Protein AF-0000000069946317 (afdb_homodimer)

Solvent-accessible surface area (backbone atoms only — not comparable to full-atom values): 18657 Å² total; per-residue (Å²): 131,80,75,73,64,76,71,71,79,56,66,76,46,71,44,76,56,54,74,85,44,33,59,59,52,47,52,49,53,48,52,50,29,55,73,70,66,42,85,86,53,54,63,69,51,50,66,52,49,37,39,40,44,68,69,35,87,66,48,42,37,51,44,39,31,30,32,40,78,91,34,83,43,31,40,37,38,31,20,60,27,49,37,85,44,62,36,38,26,38,33,45,66,41,77,48,58,40,76,90,49,56,92,66,55,53,66,58,49,51,51,25,53,50,25,41,49,26,59,77,69,58,32,40,36,40,32,35,69,42,53,64,83,40,56,71,59,52,54,54,41,44,74,59,56,33,42,47,40,43,79,78,67,38,35,41,48,35,36,34,44,43,72,42,34,53,48,46,38,66,50,88,125,132,81,75,73,66,74,73,69,79,57,67,76,47,74,44,76,56,53,74,84,44,32,59,59,50,47,52,48,53,49,51,50,29,56,74,70,67,42,85,85,51,54,63,70,51,52,66,51,50,37,37,41,43,68,70,35,86,66,49,42,37,51,43,38,32,30,31,41,79,88,35,80,44,31,39,37,38,31,21,61,27,51,37,85,43,62,35,38,26,39,33,46,67,42,78,50,59,40,76,90,49,56,92,66,56,52,64,58,50,52,52,24,52,51,24,40,50,25,60,76,70,59,32,39,35,40,33,36,70,42,54,65,82,40,55,70,58,52,54,54,41,46,74,58,56,33,42,47,38,44,78,77,68,35,35,40,48,36,37,35,43,44,72,42,35,54,48,46,39,67,50,87,125

Radius of gyration: 21.96 Å; Cα contacts (8 Å, |Δi|>4): 636; chains: 2; bounding box: 40×102×51 Å

InterPro domains:
  IPR000182 GNAT domain [PF00583] (54-145)
  IPR000182 GNAT domain [PS51186] (12-163)
  IPR016181 Acyl-CoA N-acyltransferase [SSF55729] (12-151)
  IPR051016 Diverse Substrate Acetyltransferase [PTHR10545] (12-169)

Organism: Trichoplusia ni (NCBI:txid7111)

Secondary structure (DSSP, 8-state):
---------PPPEEEE--GGGHHHHHHHHHHHHHHTT-TT-----HHHHHIIIIISSS-S-EEEEEEETTEEEEEEEEEEEEETTTEEEEEEEEEEE-GGGTTTTHHHHHHHHHHHHHHHHT--EEEEEEETT-HHHHHHHHHHT-EEHHHHH-EEEEEEEHHHHHHHHH---/---------PPPEEEE--GGGHHHHHHHHHHHHHHTT-TT-----HHHHHIIIIISSS-S-EEEEEEETTEEEEEEEEEEEEETTTEEEEEEEEEEE-GGGTTTTHHHHHHHHHHHHHHHHT--EEEEEEETT-HHHHHHHHHHT-EEHHHHH-EEEEEEEHHHHHHHHH---

Structure (mmCIF, N/CA/C/O backbone):
data_AF-0000000069946317-model_v1
#
loop_
_entity.id
_entity.type
_entity.pdbx_description
1 polymer 'Diamine acetyltransferase 2-like'
#
loop_
_atom_site.group_PDB
_atom_site.id
_atom_site.type_symbol
_atom_site.label_atom_id
_atom_site.label_alt_id
_atom_site.label_comp_id
_atom_site.label_asym_id
_atom_site.label_entity_id
_atom_site.label_seq_id
_atom_site.pdbx_PDB_ins_code
_atom_site.Cartn_x
_atom_site.Cartn_y
_atom_site.Cartn_z
_atom_site.occupancy
_atom_site.B_iso_or_equiv
_atom_site.auth_seq_id
_atom_site.auth_comp_id
_atom_site.auth_asym_id
_atom_site.auth_atom_id
_atom_site.pdbx_PDB_model_num
ATOM 1 N N . MET A 1 1 ? 1.709 50.719 27.781 1 43.19 1 MET A N 1
ATOM 2 C CA . MET A 1 1 ? 1.438 50.062 26.516 1 43.19 1 MET A CA 1
ATOM 3 C C . MET A 1 1 ? 2.23 48.781 26.375 1 43.19 1 MET A C 1
ATOM 5 O O . MET A 1 1 ? 3.455 48.812 26.25 1 43.19 1 MET A O 1
ATOM 9 N N . SER A 1 2 ? 1.914 47.75 27.172 1 44.81 2 SER A N 1
ATOM 10 C CA . SER A 1 2 ? 2.566 46.438 27.266 1 44.81 2 SER A CA 1
ATOM 11 C C . SER A 1 2 ? 2.688 45.781 25.906 1 44.81 2 SER A C 1
ATOM 13 O O . SER A 1 2 ? 1.693 45.625 25.188 1 44.81 2 SER A O 1
ATOM 15 N N . SER A 1 3 ? 3.777 46.031 25.188 1 46.22 3 SER A N 1
ATOM 16 C CA . SER A 1 3 ? 4.137 45.438 23.906 1 46.22 3 SER A CA 1
ATOM 17 C C . SER A 1 3 ? 3.859 43.938 23.875 1 46.22 3 SER A C 1
ATOM 19 O O . SER A 1 3 ? 4.52 43.188 24.562 1 46.22 3 SER A O 1
ATOM 21 N N . SER A 1 4 ? 2.607 43.594 23.797 1 48.56 4 SER A N 1
ATOM 22 C CA . SER A 1 4 ? 2.27 42.188 23.609 1 48.56 4 SER A CA 1
ATOM 23 C C . SER A 1 4 ? 3.209 41.5 22.625 1 48.56 4 SER A C 1
ATOM 25 O O . SER A 1 4 ? 3.244 41.875 21.438 1 48.56 4 SER A O 1
ATOM 27 N N . GLU A 1 5 ? 4.422 41.156 23 1 48.75 5 GLU A N 1
ATOM 28 C CA . GLU A 1 5 ? 5.312 40.375 22.172 1 48.75 5 GLU A CA 1
ATOM 29 C C . GLU A 1 5 ? 4.523 39.375 21.312 1 48.75 5 GLU A C 1
ATOM 31 O O . GLU A 1 5 ? 3.576 38.75 21.797 1 48.75 5 GLU A O 1
ATOM 36 N N . PRO A 1 6 ? 4.434 39.625 20.047 1 51.28 6 PRO A N 1
ATOM 37 C CA . PRO A 1 6 ? 3.729 38.594 19.25 1 51.28 6 PRO A CA 1
ATOM 38 C C . PRO A 1 6 ? 3.996 37.188 19.734 1 51.28 6 PRO A C 1
ATOM 40 O O . PRO A 1 6 ? 5.07 36.906 20.281 1 51.28 6 PRO A O 1
ATOM 43 N N . THR A 1 7 ? 3.156 36.469 20.344 1 53.75 7 THR A N 1
ATOM 44 C CA . THR A 1 7 ? 3.285 35.062 20.703 1 53.75 7 THR A CA 1
ATOM 45 C C . THR A 1 7 ? 4.113 34.312 19.672 1 53.75 7 THR A C 1
ATOM 47 O O . THR A 1 7 ? 3.783 34.344 18.484 1 53.75 7 THR A O 1
ATOM 50 N N . PRO A 1 8 ? 5.43 34.188 19.781 1 52.84 8 PRO A N 1
ATOM 51 C CA . PRO A 1 8 ? 6.238 33.5 18.766 1 52.84 8 PRO A CA 1
ATOM 52 C C . PRO A 1 8 ? 5.465 32.406 18.047 1 52.84 8 PRO A C 1
ATOM 54 O O . PRO A 1 8 ? 4.609 31.75 18.656 1 52.84 8 PRO A O 1
ATOM 57 N N . ALA A 1 9 ? 5.191 32.719 16.75 1 62.31 9 ALA A N 1
ATOM 58 C CA . ALA A 1 9 ? 4.5 31.688 15.977 1 62.31 9 ALA A CA 1
ATOM 59 C C . ALA A 1 9 ? 4.883 30.297 16.438 1 62.31 9 ALA A C 1
ATOM 61 O O . ALA A 1 9 ? 6.07 29.969 16.578 1 62.31 9 ALA A O 1
ATOM 62 N N . ALA A 1 10 ? 4.008 29.641 17.109 1 77.25 10 ALA A N 1
ATOM 63 C CA . ALA A 1 10 ? 4.289 28.359 17.734 1 77.25 10 ALA A CA 1
ATOM 64 C C . ALA A 1 10 ? 4.922 27.391 16.75 1 77.25 10 ALA A C 1
ATOM 66 O O . ALA A 1 10 ? 4.5 27.312 15.594 1 77.25 10 ALA A O 1
ATOM 67 N N . ALA A 1 11 ? 6.109 26.922 17.031 1 86.38 11 ALA A N 1
ATOM 68 C CA . ALA A 1 11 ? 6.875 25.984 16.234 1 86.38 11 ALA A CA 1
ATOM 69 C C . ALA A 1 11 ? 6.086 24.703 15.984 1 86.38 11 ALA A C 1
ATOM 71 O O . ALA A 1 11 ? 5.301 24.266 16.844 1 86.38 11 ALA A O 1
ATOM 72 N N . VAL A 1 12 ? 6.059 24.25 14.781 1 92.56 12 VAL A N 1
ATOM 73 C CA . VAL A 1 12 ? 5.418 22.984 14.43 1 92.56 12 VAL A CA 1
ATOM 74 C C . VAL A 1 12 ? 6.301 21.812 14.859 1 92.56 12 VAL A C 1
ATOM 76 O O . VAL A 1 12 ? 7.508 21.812 14.609 1 92.56 12 VAL A O 1
ATOM 79 N N . SER A 1 13 ? 5.781 20.891 15.586 1 95.31 13 SER A N 1
ATOM 80 C CA . SER A 1 13 ? 6.469 19.656 15.938 1 95.31 13 SER A CA 1
ATOM 81 C C . SER A 1 13 ? 5.719 18.438 15.406 1 95.31 13 SER A C 1
ATOM 83 O O . SER A 1 13 ? 4.488 18.438 15.328 1 95.31 13 SER A O 1
ATOM 85 N N . VAL A 1 14 ? 6.422 17.391 14.977 1 97.56 14 VAL A N 1
ATOM 86 C CA . VAL A 1 14 ? 5.828 16.172 14.461 1 97.56 14 VAL A CA 1
ATOM 87 C C . VAL A 1 14 ? 6.223 14.984 15.344 1 97.56 14 VAL A C 1
ATOM 89 O O . VAL A 1 14 ? 7.379 14.875 15.75 1 97.56 14 VAL A O 1
ATOM 92 N N . ARG A 1 15 ? 5.324 14.148 15.648 1 98.06 15 ARG A N 1
ATOM 93 C CA . ARG A 1 15 ? 5.555 12.969 16.484 1 98.06 15 ARG A CA 1
ATOM 94 C C . ARG A 1 15 ? 4.645 11.812 16.062 1 98.06 15 ARG A C 1
ATOM 96 O O . ARG A 1 15 ? 3.631 12.031 15.391 1 98.06 15 ARG A O 1
ATOM 103 N N . PRO A 1 16 ? 5.031 10.547 16.406 1 98.25 16 PRO A N 1
ATOM 104 C CA . PRO A 1 16 ? 4.062 9.469 16.234 1 98.25 16 PRO A CA 1
ATOM 105 C C . PRO A 1 16 ? 2.762 9.711 16.984 1 98.25 16 PRO A C 1
ATOM 107 O O . PRO A 1 16 ? 2.785 10.242 18.109 1 98.25 16 PRO A O 1
ATOM 110 N N . ALA A 1 17 ? 1.682 9.328 16.391 1 98.5 17 ALA A N 1
ATOM 111 C CA . ALA A 1 17 ? 0.385 9.469 17.047 1 98.5 17 ALA A CA 1
ATOM 112 C C . ALA A 1 17 ? 0.236 8.461 18.188 1 98.5 17 ALA A C 1
ATOM 114 O O . ALA A 1 17 ? 0.913 7.43 18.203 1 98.5 17 ALA A O 1
ATOM 115 N N . THR A 1 18 ? -0.596 8.781 19.125 1 97.88 18 THR A N 1
ATOM 116 C CA . THR A 1 18 ? -1.046 7.875 20.188 1 97.88 18 THR A CA 1
ATOM 117 C C . THR A 1 18 ? -2.537 7.586 20.047 1 97.88 18 THR A C 1
ATOM 119 O O . THR A 1 18 ? -3.223 8.203 19.219 1 97.88 18 THR A O 1
ATOM 122 N N . ARG A 1 19 ? -3.018 6.672 20.828 1 97.44 19 ARG A N 1
ATOM 123 C CA . ARG A 1 19 ? -4.438 6.332 20.859 1 97.44 19 ARG A CA 1
ATOM 124 C C . ARG A 1 19 ? -5.293 7.574 21.078 1 97.44 19 ARG A C 1
ATOM 126 O O . ARG A 1 19 ? -6.375 7.703 20.5 1 97.44 19 ARG A O 1
ATOM 133 N N . ALA A 1 20 ? -4.805 8.414 21.891 1 97.44 20 ALA A N 1
ATOM 134 C CA . ALA A 1 20 ? -5.562 9.602 22.281 1 97.44 20 ALA A CA 1
ATOM 135 C C . ALA A 1 20 ? -5.707 10.57 21.109 1 97.44 20 ALA A C 1
ATOM 137 O O . ALA A 1 20 ? -6.566 11.453 21.141 1 97.44 20 ALA A O 1
ATOM 138 N N . ASP A 1 21 ? -4.863 10.43 20.109 1 98.38 21 ASP A N 1
ATOM 139 C CA . ASP A 1 21 ? -4.891 11.344 18.969 1 98.38 21 ASP A CA 1
ATOM 140 C C . ASP A 1 21 ? -5.922 10.898 17.938 1 98.38 21 ASP A C 1
ATOM 142 O O . ASP A 1 21 ? -6.223 11.633 17 1 98.38 21 ASP A O 1
ATOM 146 N N . MET A 1 22 ? -6.531 9.695 18.125 1 98.44 22 MET A N 1
ATOM 147 C CA . MET A 1 22 ? -7.309 9.094 17.047 1 98.44 22 MET A CA 1
ATOM 148 C C . MET A 1 22 ? -8.602 9.867 16.812 1 98.44 22 MET A C 1
ATOM 150 O O . MET A 1 22 ? -9.141 9.883 15.703 1 98.44 22 MET A O 1
ATOM 154 N N . GLN A 1 23 ? -9.141 10.555 17.828 1 98.44 23 GLN A N 1
ATOM 155 C CA . GLN A 1 23 ? -10.297 11.414 17.594 1 98.44 23 GLN A CA 1
ATOM 156 C C . GLN A 1 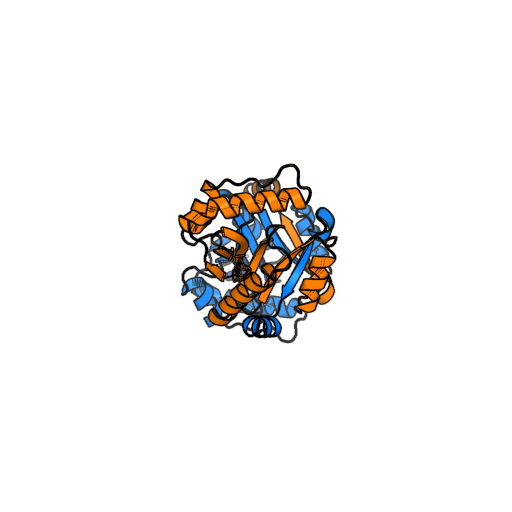23 ? -9.938 12.555 16.641 1 98.44 23 GLN A C 1
ATOM 158 O O . GLN A 1 23 ? -10.719 12.898 15.75 1 98.44 23 GLN A O 1
ATOM 163 N N . HIS A 1 24 ? -8.758 13.195 16.875 1 98 24 HIS A N 1
ATOM 164 C CA . HIS A 1 24 ? -8.305 14.266 15.992 1 98 24 HIS A CA 1
ATOM 165 C C . HIS A 1 24 ? -8.117 13.766 14.562 1 98 24 HIS A C 1
ATOM 167 O O . HIS A 1 24 ? -8.508 14.438 13.602 1 98 24 HIS A O 1
ATOM 173 N N . VAL A 1 25 ? -7.504 12.602 14.438 1 98.12 25 VAL A N 1
ATOM 174 C CA . VAL A 1 25 ? -7.266 12 13.125 1 98.12 25 VAL A CA 1
ATOM 175 C C . VAL A 1 25 ? -8.602 11.727 12.43 1 98.12 25 VAL A C 1
ATOM 177 O O . VAL A 1 25 ? -8.773 12.062 11.258 1 98.12 25 VAL A O 1
ATOM 180 N N . TYR A 1 26 ? -9.531 11.188 13.219 1 97.88 26 TYR A N 1
ATOM 181 C CA . TYR A 1 26 ? -10.875 10.914 12.711 1 97.88 26 TYR A CA 1
ATOM 182 C C . TYR A 1 26 ? -11.523 12.188 12.18 1 97.88 26 TYR A C 1
ATOM 184 O O . TYR A 1 26 ? -12.047 12.203 11.062 1 97.88 26 TYR A O 1
ATOM 192 N N . ASP A 1 27 ? -11.469 13.242 12.93 1 96.88 27 ASP A N 1
ATOM 193 C CA . ASP A 1 27 ? -12.055 14.516 12.531 1 96.88 27 ASP A CA 1
ATOM 194 C C . ASP A 1 27 ? -11.414 15.031 11.25 1 96.88 27 ASP A C 1
ATOM 196 O O . ASP A 1 27 ? -12.109 15.5 10.344 1 96.88 27 ASP A O 1
ATOM 200 N N . MET A 1 28 ? -10.156 14.945 11.156 1 96.69 28 MET A N 1
ATOM 201 C CA . MET A 1 28 ? -9.422 15.477 10.008 1 96.69 28 MET A CA 1
ATOM 202 C C . MET A 1 28 ? -9.672 14.625 8.766 1 96.69 28 MET A C 1
ATOM 204 O O . MET A 1 28 ? -9.695 15.148 7.648 1 96.69 28 MET A O 1
ATOM 208 N N . ILE A 1 29 ? -9.805 13.281 8.922 1 96.62 29 ILE A N 1
ATOM 209 C CA . ILE A 1 29 ? -10.188 12.438 7.801 1 96.62 29 ILE A CA 1
ATOM 210 C C . ILE A 1 29 ? -11.516 12.914 7.219 1 96.62 29 ILE A C 1
ATOM 212 O O . ILE A 1 29 ? -11.672 13.008 6 1 96.62 29 ILE A O 1
ATOM 216 N N . HIS A 1 30 ? -12.461 13.281 8.062 1 95 30 HIS A N 1
ATOM 217 C CA . HIS A 1 30 ? -13.766 13.758 7.621 1 95 30 HIS A CA 1
ATOM 218 C C . HIS A 1 30 ? -13.664 15.141 6.992 1 95 30 HIS A C 1
ATOM 220 O O . HIS A 1 30 ? -14.344 15.43 6.008 1 95 30 HIS A O 1
ATOM 226 N N . GLU A 1 31 ? -12.82 15.984 7.566 1 93.31 31 GLU A N 1
ATOM 227 C CA . GLU A 1 31 ? -12.578 17.297 6.973 1 93.31 31 GLU A CA 1
ATOM 228 C C . GLU A 1 31 ? -11.992 17.172 5.57 1 93.31 31 GLU A C 1
ATOM 230 O O . GLU A 1 31 ? -12.391 17.891 4.656 1 93.31 31 GLU A O 1
ATOM 235 N N . LEU A 1 32 ? -11.062 16.25 5.43 1 91.88 32 LEU A N 1
ATOM 236 C CA . LEU A 1 32 ? -10.453 15.984 4.129 1 91.88 32 LEU A CA 1
ATOM 237 C C . LEU A 1 32 ? -11.5 15.508 3.129 1 91.88 32 LEU A C 1
ATOM 239 O O . LEU A 1 32 ? -11.516 15.961 1.982 1 91.88 32 LEU A O 1
ATOM 243 N N . ALA A 1 33 ? -12.328 14.547 3.559 1 90.62 33 ALA A N 1
ATOM 244 C CA . ALA A 1 33 ? -13.391 14.023 2.709 1 90.62 33 ALA A CA 1
ATOM 245 C C . ALA A 1 33 ? -14.32 15.148 2.236 1 90.62 33 ALA A C 1
ATOM 247 O O . ALA A 1 33 ? -14.711 15.18 1.069 1 90.62 33 ALA A O 1
ATOM 248 N N . GLU A 1 34 ? -14.656 16.016 3.125 1 87.56 34 GLU A N 1
ATOM 249 C CA . GLU A 1 34 ? -15.508 17.156 2.787 1 87.56 34 GLU A CA 1
ATOM 250 C C . GLU A 1 34 ? -14.828 18.062 1.768 1 87.56 34 GLU A C 1
ATOM 252 O O . GLU A 1 34 ? -15.461 18.531 0.816 1 87.56 34 GLU A O 1
ATOM 257 N N . TYR A 1 35 ? -13.594 18.281 2.01 1 83.88 35 TYR A N 1
ATOM 258 C CA . TYR A 1 35 ? -12.812 19.125 1.109 1 83.88 35 TYR A CA 1
ATOM 259 C C . TYR A 1 35 ? -12.781 18.531 -0.297 1 83.88 35 TYR A C 1
ATOM 261 O O . TYR A 1 35 ? -12.836 19.266 -1.285 1 83.88 35 TYR A O 1
ATOM 269 N N . GLU A 1 36 ? -12.773 17.203 -0.356 1 81.44 36 GLU A N 1
ATOM 270 C CA . GLU A 1 36 ? -12.672 16.516 -1.639 1 81.44 36 GLU A CA 1
ATOM 271 C C . GLU A 1 36 ? -14.047 16.266 -2.246 1 81.44 36 GLU A C 1
ATOM 273 O O . GLU A 1 36 ? -14.164 15.641 -3.305 1 81.44 36 GLU A O 1
ATOM 278 N N . GLY A 1 37 ? -15.062 16.688 -1.624 1 78.06 37 GLY A N 1
ATOM 279 C CA . GLY A 1 37 ? -16.406 16.609 -2.166 1 78.06 37 GLY A CA 1
ATOM 280 C C . GLY A 1 37 ? -16.984 15.195 -2.137 1 78.06 37 GLY A C 1
ATOM 281 O O . GLY A 1 37 ? -17.688 14.789 -3.059 1 78.06 37 GLY A O 1
ATOM 282 N N . MET A 1 38 ? -16.609 14.398 -1.214 1 72.06 38 MET A N 1
ATOM 283 C CA . MET A 1 38 ? -17.109 13.031 -1.117 1 72.06 38 MET A CA 1
ATOM 284 C C . MET A 1 38 ? -18.312 12.961 -0.18 1 72.06 38 MET A C 1
ATOM 286 O O . MET A 1 38 ? -18.156 13.023 1.04 1 72.06 38 MET A O 1
ATOM 290 N N . PRO A 1 39 ? -19.438 12.812 -0.769 1 65.19 39 PRO A N 1
ATOM 291 C CA . PRO A 1 39 ? -20.672 12.977 0.002 1 65.19 39 PRO A CA 1
ATOM 292 C C . PRO A 1 39 ? -20.891 11.852 1.012 1 65.19 39 PRO A C 1
ATOM 294 O O . PRO A 1 39 ? -21.469 12.078 2.082 1 65.19 39 PRO A O 1
ATOM 297 N N . ASP A 1 40 ? -20.625 10.641 0.686 1 77.88 40 ASP A N 1
ATOM 298 C CA . ASP A 1 40 ? -20.953 9.523 1.572 1 77.88 40 ASP A CA 1
ATOM 299 C C . ASP A 1 40 ? -19.953 9.438 2.736 1 77.88 40 ASP A C 1
ATOM 301 O O . ASP A 1 40 ? -20.25 8.82 3.76 1 77.88 40 ASP A O 1
ATOM 305 N N . GLY A 1 41 ? -18.844 10.203 2.654 1 80.25 41 GLY A N 1
ATOM 306 C CA . GLY A 1 41 ? -17.844 10.32 3.699 1 80.25 41 GLY A CA 1
ATOM 307 C C . GLY A 1 41 ? -17.156 9.008 4.023 1 80.25 41 GLY A C 1
ATOM 308 O O . GLY A 1 41 ? -17.5 7.965 3.459 1 80.25 41 GLY A O 1
ATOM 309 N N . PRO A 1 42 ? -16.188 8.992 4.902 1 88.69 42 PRO A N 1
ATOM 310 C CA . PRO A 1 42 ? -15.453 7.797 5.309 1 88.69 42 PRO A CA 1
ATOM 311 C C . PRO A 1 42 ? -16.328 6.801 6.074 1 88.69 42 PRO A C 1
ATOM 313 O O . PRO A 1 42 ? -17.234 7.203 6.805 1 88.69 42 PRO A O 1
ATOM 316 N N . ARG A 1 43 ? -16.141 5.578 5.77 1 89.06 43 ARG A N 1
ATOM 317 C CA . ARG A 1 43 ? -16.812 4.48 6.449 1 89.06 43 ARG A CA 1
ATOM 318 C C . ARG A 1 43 ? -15.953 3.902 7.562 1 89.06 43 ARG A C 1
ATOM 320 O O . ARG A 1 43 ? -15.57 2.73 7.512 1 89.06 43 ARG A O 1
ATOM 327 N N . LEU A 1 44 ? -15.586 4.676 8.508 1 94.19 44 LEU A N 1
ATOM 328 C CA . LEU A 1 44 ? -14.828 4.223 9.672 1 94.19 44 LEU A CA 1
ATOM 329 C C . LEU A 1 44 ? -15.195 5.039 10.906 1 94.19 44 LEU A C 1
ATOM 331 O O . LEU A 1 44 ? -15.703 6.156 10.789 1 94.19 44 LEU A O 1
ATOM 335 N N . SER A 1 45 ? -14.961 4.445 12.109 1 96.38 45 SER A N 1
ATOM 336 C CA . SER A 1 45 ? -15.156 5.098 13.398 1 96.38 45 SER A CA 1
ATOM 337 C C . SER A 1 45 ? -13.836 5.324 14.117 1 96.38 45 SER A C 1
ATOM 339 O O . SER A 1 45 ? -12.805 4.785 13.711 1 96.38 45 SER A O 1
ATOM 341 N N . VAL A 1 46 ? -13.914 6.145 15.133 1 97.94 46 VAL A N 1
ATOM 342 C CA . VAL A 1 46 ? -12.742 6.332 15.977 1 97.94 46 VAL A CA 1
ATOM 343 C C . VAL A 1 46 ? -12.305 4.992 16.562 1 97.94 46 VAL A C 1
ATOM 345 O O . VAL A 1 46 ? -11.109 4.695 16.641 1 97.94 46 VAL A O 1
ATOM 348 N N . ASP A 1 47 ? -13.281 4.184 16.922 1 97.94 47 ASP A N 1
ATOM 349 C CA . ASP A 1 47 ? -12.984 2.863 17.469 1 97.94 47 ASP A CA 1
ATOM 350 C C . ASP A 1 47 ? -12.258 1.99 16.453 1 97.94 47 ASP A C 1
ATOM 352 O O . ASP A 1 47 ? -11.391 1.195 16.812 1 97.94 47 ASP A O 1
ATOM 356 N N . ASP A 1 48 ? -12.625 2.09 15.258 1 97.81 48 ASP A N 1
ATOM 357 C CA . ASP A 1 48 ? -11.938 1.355 14.195 1 97.81 48 ASP A CA 1
ATOM 358 C C . ASP A 1 48 ? -10.469 1.771 14.109 1 97.81 48 ASP A C 1
ATOM 360 O O . ASP A 1 48 ? -9.578 0.92 13.992 1 97.81 48 ASP A O 1
ATOM 364 N N . LEU A 1 49 ? -10.25 3.088 14.164 1 98.31 49 LEU A N 1
ATOM 365 C CA . LEU A 1 49 ? -8.891 3.609 14.102 1 98.31 49 LEU A CA 1
ATOM 366 C C . LEU A 1 49 ? -8.07 3.119 15.289 1 98.31 49 LEU A C 1
ATOM 368 O O . LEU A 1 49 ? -6.926 2.688 15.125 1 98.31 49 LEU A O 1
ATOM 372 N N . VAL A 1 50 ? -8.672 3.18 16.406 1 98.44 50 VAL A N 1
ATOM 373 C CA . VAL A 1 50 ? -7.977 2.738 17.625 1 98.44 50 VAL A CA 1
ATOM 374 C C . VAL A 1 50 ? -7.68 1.243 17.531 1 98.44 50 VAL A C 1
ATOM 376 O O . VAL A 1 50 ? -6.559 0.809 17.797 1 98.44 50 VAL A O 1
ATOM 379 N N . ARG A 1 51 ? -8.617 0.493 17.141 1 97.88 51 ARG A N 1
ATOM 380 C CA . ARG A 1 51 ? -8.477 -0.956 17.047 1 97.88 51 ARG A CA 1
ATOM 381 C C . ARG A 1 51 ? -7.406 -1.335 16.031 1 97.88 51 ARG A C 1
ATOM 383 O O . ARG A 1 51 ? -6.477 -2.08 16.344 1 97.88 51 ARG A O 1
ATOM 390 N N . ASP A 1 52 ? -7.504 -0.828 14.867 1 97.75 52 ASP A N 1
ATOM 391 C CA . ASP A 1 52 ? -6.648 -1.24 13.758 1 97.75 52 ASP A CA 1
ATOM 392 C C . ASP A 1 52 ? -5.246 -0.647 13.898 1 97.75 52 ASP A C 1
ATOM 394 O O . ASP A 1 52 ? -4.273 -1.215 13.398 1 97.75 52 ASP A O 1
ATOM 398 N N . GLY A 1 53 ? -5.168 0.455 14.539 1 97.5 53 GLY A N 1
ATOM 399 C CA . GLY A 1 53 ? -3.885 1.128 14.664 1 97.5 53 GLY A CA 1
ATOM 400 C C . GLY A 1 53 ? -3.139 0.758 15.938 1 97.5 53 GLY A C 1
ATOM 401 O O . GLY A 1 53 ? -1.907 0.812 15.977 1 97.5 53 GLY A O 1
ATOM 402 N N . PHE A 1 54 ? -3.893 0.342 16.969 1 97.69 54 PHE A N 1
ATOM 403 C CA . PHE A 1 54 ? -3.221 0.26 18.266 1 97.69 54 PHE A CA 1
ATOM 404 C C . PHE A 1 54 ? -3.568 -1.044 18.969 1 97.69 54 PHE A C 1
ATOM 406 O O . PHE A 1 54 ? -2.811 -1.515 19.828 1 97.69 54 PHE A O 1
ATOM 413 N N . ASP A 1 55 ? -4.66 -1.634 18.688 1 97.12 55 ASP A N 1
ATOM 414 C CA . ASP A 1 55 ? -5.094 -2.814 19.422 1 97.12 55 ASP A CA 1
ATOM 415 C C . ASP A 1 55 ? -4.816 -4.09 18.641 1 97.12 55 ASP A C 1
ATOM 417 O O . ASP A 1 55 ? -4.93 -5.195 19.172 1 97.12 55 ASP A O 1
ATOM 421 N N . THR A 1 56 ? -4.598 -3.988 17.422 1 94.69 56 THR A N 1
ATOM 422 C CA . THR A 1 56 ? -4.285 -5.133 16.578 1 94.69 56 THR A CA 1
ATOM 423 C C . THR A 1 56 ? -2.775 -5.262 16.375 1 94.69 56 THR A C 1
ATOM 425 O O . THR A 1 56 ? -2.082 -4.258 16.188 1 94.69 56 THR A O 1
ATOM 428 N N . SER A 1 57 ? -2.322 -6.543 16.375 1 92.44 57 SER A N 1
ATOM 429 C CA . SER A 1 57 ? -0.916 -6.832 16.109 1 92.44 57 SER A CA 1
ATOM 430 C C . SER A 1 57 ? -0.761 -7.844 14.984 1 92.44 57 SER A C 1
ATOM 432 O O . SER A 1 57 ? -1.251 -8.969 15.086 1 92.44 57 SER A O 1
ATOM 434 N N . PRO A 1 58 ? -0.091 -7.465 13.977 1 93.06 58 PRO A N 1
ATOM 435 C CA . PRO A 1 58 ? 0.523 -6.156 13.734 1 93.06 58 PRO A CA 1
ATOM 436 C C . PRO A 1 58 ? -0.503 -5.074 13.414 1 93.06 58 PRO A C 1
ATOM 438 O O . PRO A 1 58 ? -1.589 -5.379 12.914 1 93.06 58 PRO A O 1
ATOM 441 N N . PRO A 1 59 ? -0.101 -3.766 13.75 1 95.94 59 PRO A N 1
ATOM 442 C CA . PRO A 1 59 ? -1.017 -2.693 13.359 1 95.94 59 PRO A CA 1
ATOM 443 C C . PRO A 1 59 ? -1.205 -2.598 11.844 1 95.94 59 PRO A C 1
ATOM 445 O O . PRO A 1 59 ? -0.294 -2.936 11.086 1 95.94 59 PRO A O 1
ATOM 448 N N . TRP A 1 60 ? -2.344 -2.068 11.469 1 97.25 60 TRP A N 1
ATOM 449 C CA . TRP A 1 60 ? -2.668 -1.974 10.047 1 97.25 60 TRP A CA 1
ATOM 450 C C . TRP A 1 60 ? -2.062 -0.716 9.43 1 97.25 60 TRP A C 1
ATOM 452 O O . TRP A 1 60 ? -1.889 -0.636 8.211 1 97.25 60 TRP A O 1
ATOM 462 N N . PHE A 1 61 ? -1.825 0.238 10.289 1 97.81 61 PHE A N 1
ATOM 463 C CA . PHE A 1 61 ? -1.276 1.512 9.836 1 97.81 61 PHE A CA 1
ATOM 464 C C . PHE A 1 61 ? -0.479 2.182 10.953 1 97.81 61 PHE A C 1
ATOM 466 O O . PHE A 1 61 ? -0.429 1.679 12.078 1 97.81 61 PHE A O 1
ATOM 473 N N . PHE A 1 62 ? 0.241 3.219 10.594 1 97.88 62 PHE A N 1
ATOM 474 C CA . PHE A 1 62 ? 0.812 4.145 11.562 1 97.88 62 PHE A CA 1
ATOM 475 C C . PHE A 1 62 ? 0.516 5.586 11.18 1 97.88 62 PHE A C 1
ATOM 477 O O . PHE A 1 62 ? 0.22 5.875 10.016 1 97.88 62 PHE A O 1
ATOM 484 N N . VAL A 1 63 ? 0.539 6.449 12.164 1 98.69 63 VAL A N 1
ATOM 485 C CA . VAL A 1 63 ? 0.174 7.84 11.922 1 98.69 63 VAL A CA 1
ATOM 486 C C . VAL A 1 63 ? 1.205 8.766 12.562 1 98.69 63 VAL A C 1
ATOM 488 O O . VAL A 1 63 ? 1.646 8.523 13.688 1 98.69 63 VAL A O 1
ATOM 491 N N . LEU A 1 64 ? 1.609 9.773 11.812 1 98.75 64 LEU A N 1
ATOM 492 C CA . LEU A 1 64 ? 2.303 10.938 12.352 1 98.75 64 LEU A CA 1
ATOM 493 C C . LEU A 1 64 ? 1.34 12.102 12.547 1 98.75 64 LEU A C 1
ATOM 495 O O . LEU A 1 64 ? 0.471 12.344 11.703 1 98.75 64 LEU A O 1
ATOM 499 N N . VAL A 1 65 ? 1.487 12.805 13.641 1 98.62 65 VAL A N 1
ATOM 500 C CA . VAL A 1 65 ? 0.681 14 13.852 1 98.62 65 VAL A CA 1
ATOM 501 C C . VAL A 1 65 ? 1.593 15.211 14.016 1 98.62 65 VAL A C 1
ATOM 503 O O . VAL A 1 65 ? 2.695 15.102 14.562 1 98.62 65 VAL A O 1
ATOM 506 N N . ALA A 1 66 ? 1.143 16.312 13.5 1 97.94 66 ALA A N 1
ATOM 507 C CA . ALA A 1 66 ? 1.795 17.609 13.664 1 97.94 66 ALA A CA 1
ATOM 508 C C . ALA A 1 66 ? 1.066 18.469 14.703 1 97.94 66 ALA A C 1
ATOM 510 O O . ALA A 1 66 ? -0.16 18.594 14.664 1 97.94 66 ALA A O 1
ATOM 511 N N . GLU A 1 67 ? 1.839 19.031 15.547 1 96.56 67 GLU A N 1
ATOM 512 C CA . GLU A 1 67 ? 1.291 19.891 16.594 1 96.56 67 GLU A CA 1
ATOM 513 C C . GLU A 1 67 ? 1.803 21.328 16.453 1 96.56 67 GLU A C 1
ATOM 515 O O . GLU A 1 67 ? 2.965 21.547 16.094 1 96.56 67 GLU A O 1
ATOM 520 N N . ARG A 1 68 ? 0.939 22.188 16.703 1 93.88 68 ARG A N 1
ATOM 521 C CA . ARG A 1 68 ? 1.237 23.625 16.75 1 93.88 68 ARG A CA 1
ATOM 522 C C . ARG A 1 68 ? 0.411 24.312 17.828 1 93.88 68 ARG A C 1
ATOM 524 O O . ARG A 1 68 ? -0.818 24.219 17.828 1 93.88 68 ARG A O 1
ATOM 531 N N . GLY A 1 69 ? 1.1 25.016 18.766 1 89.69 69 GLY A N 1
ATOM 532 C CA . GLY A 1 69 ? 0.389 25.719 19.828 1 89.69 69 GLY A CA 1
ATOM 533 C C . GLY A 1 69 ? -0.414 24.797 20.719 1 89.69 69 GLY A C 1
ATOM 534 O O . GLY A 1 69 ? -1.529 25.125 21.125 1 89.69 69 GLY A O 1
ATOM 535 N N . GLY A 1 70 ? -0.014 23.516 20.797 1 89.88 70 GLY A N 1
ATOM 536 C CA . GLY A 1 70 ? -0.657 22.562 21.688 1 89.88 70 GLY A CA 1
ATOM 537 C C . GLY A 1 70 ? -1.801 21.812 21.016 1 89.88 70 GLY A C 1
ATOM 538 O O . GLY A 1 70 ? -2.432 20.953 21.641 1 89.88 70 GLY A O 1
ATOM 539 N N . ALA A 1 71 ? -2.012 22.156 19.797 1 94.31 71 ALA A N 1
ATOM 540 C CA . ALA A 1 71 ? -3.115 21.5 19.078 1 94.31 71 ALA A CA 1
ATOM 541 C C . ALA A 1 71 ? -2.6 20.656 17.922 1 94.31 71 ALA A C 1
ATOM 543 O O . ALA A 1 71 ? -1.616 21.016 17.266 1 94.31 71 ALA A O 1
ATOM 544 N N . VAL A 1 72 ? -3.303 19.516 17.703 1 97.06 72 VAL A N 1
ATOM 545 C CA . VAL A 1 72 ? -3.021 18.719 16.5 1 97.06 72 VAL A CA 1
ATOM 546 C C . VAL A 1 72 ? -3.602 19.422 15.273 1 97.06 72 VAL A C 1
ATOM 548 O O . VAL A 1 72 ? -4.812 19.641 15.195 1 97.06 72 VAL A O 1
ATOM 551 N N . VAL A 1 73 ? -2.727 19.75 14.336 1 96.94 73 VAL A N 1
ATOM 552 C CA . VAL A 1 73 ? -3.18 20.578 13.227 1 96.94 73 VAL A CA 1
ATOM 553 C C . VAL A 1 73 ? -3.025 19.812 11.914 1 96.94 73 VAL A C 1
ATOM 555 O O . VAL A 1 73 ? -3.4 20.312 10.852 1 96.94 73 VAL A O 1
ATOM 558 N N . GLY A 1 74 ? -2.432 18.672 11.914 1 97.81 74 GLY A N 1
ATOM 559 C CA . GLY A 1 74 ? -2.26 17.859 10.719 1 97.81 74 GLY A CA 1
ATOM 560 C C . GLY A 1 74 ? -1.865 16.422 11.023 1 97.81 74 GLY A C 1
ATOM 561 O O . GLY A 1 74 ? -1.514 16.094 12.156 1 97.81 74 GLY A O 1
ATOM 562 N N . HIS A 1 75 ? -2 15.602 9.977 1 98.56 75 HIS A N 1
ATOM 563 C CA . HIS A 1 75 ? -1.581 14.211 10.148 1 98.56 75 HIS A CA 1
ATOM 564 C C . HIS A 1 75 ? -1.146 13.602 8.82 1 98.56 75 HIS A C 1
ATOM 566 O O . HIS A 1 75 ? -1.48 14.125 7.75 1 98.56 75 HIS A O 1
ATOM 572 N N . ALA A 1 76 ? -0.33 12.641 8.914 1 98.56 76 ALA A N 1
ATOM 573 C CA . ALA A 1 76 ? -0.026 11.695 7.836 1 98.56 76 ALA A CA 1
ATOM 574 C C . ALA A 1 76 ? -0.339 10.266 8.258 1 98.56 76 ALA A C 1
ATOM 576 O O . ALA A 1 76 ? 0.299 9.719 9.156 1 98.56 76 ALA A O 1
ATOM 577 N N . LEU A 1 77 ? -1.422 9.688 7.695 1 98.62 77 LEU A N 1
ATOM 578 C CA . LEU A 1 77 ? -1.72 8.273 7.875 1 98.62 77 LEU A CA 1
ATOM 579 C C . LEU A 1 77 ? -0.99 7.426 6.836 1 98.62 77 LEU A C 1
ATOM 581 O O . LEU A 1 77 ? -1.168 7.625 5.633 1 98.62 77 LEU A O 1
ATOM 585 N N . CYS A 1 78 ? -0.178 6.43 7.262 1 98.5 78 CYS A N 1
ATOM 586 C CA . CYS A 1 78 ? 0.741 5.719 6.379 1 98.5 78 CYS A CA 1
ATOM 587 C C . CYS A 1 78 ? 0.669 4.215 6.609 1 98.5 78 CYS A C 1
ATOM 589 O O . CYS A 1 78 ? 0.229 3.766 7.668 1 98.5 78 CYS A O 1
ATOM 591 N N . ASN A 1 79 ? 1.076 3.545 5.605 1 97.81 79 ASN A N 1
ATOM 592 C CA . ASN A 1 79 ? 1.213 2.094 5.641 1 97.81 79 ASN A CA 1
ATOM 593 C C . ASN A 1 79 ? 2.639 1.656 5.312 1 97.81 79 ASN A C 1
ATOM 595 O O . ASN A 1 79 ? 3.344 2.336 4.566 1 97.81 79 ASN A O 1
ATOM 599 N N . ARG A 1 80 ? 3.01 0.523 5.98 1 96.56 80 ARG A N 1
ATOM 600 C CA . ARG A 1 80 ? 4.203 -0.162 5.5 1 96.56 80 ARG A CA 1
ATOM 601 C C . ARG A 1 80 ? 3.904 -0.972 4.246 1 96.56 80 ARG A C 1
ATOM 603 O O . ARG A 1 80 ? 2.809 -1.519 4.098 1 96.56 80 ARG A O 1
ATOM 610 N N . ALA A 1 81 ? 4.844 -0.971 3.391 1 97.19 81 ALA A N 1
ATOM 611 C CA . ALA A 1 81 ? 4.738 -1.73 2.146 1 97.19 81 ALA A CA 1
ATOM 612 C C . ALA A 1 81 ? 6.074 -2.369 1.779 1 97.19 81 ALA A C 1
ATOM 614 O O . ALA A 1 81 ? 7.086 -2.129 2.441 1 97.19 81 ALA A O 1
ATOM 615 N N . TYR A 1 82 ? 6.043 -3.221 0.788 1 97.88 82 TYR A N 1
ATOM 616 C CA . TYR A 1 82 ? 7.242 -3.9 0.312 1 97.88 82 TYR A CA 1
ATOM 617 C C . TYR A 1 82 ? 7.254 -3.979 -1.21 1 97.88 82 TYR A C 1
ATOM 619 O O . TYR A 1 82 ? 6.238 -4.305 -1.83 1 97.88 82 TYR A O 1
ATOM 627 N N . SER A 1 83 ? 8.344 -3.621 -1.748 1 96.25 83 SER A N 1
ATOM 628 C CA . SER A 1 83 ? 8.594 -3.705 -3.184 1 96.25 83 SER A CA 1
ATOM 629 C C . SER A 1 83 ? 9.492 -4.891 -3.52 1 96.25 83 SER A C 1
ATOM 631 O O . SER A 1 83 ? 10.555 -5.066 -2.908 1 96.25 83 SER A O 1
ATOM 633 N N . SER A 1 84 ? 9 -5.648 -4.457 1 93.75 84 SER A N 1
ATOM 634 C CA . SER A 1 84 ? 9.844 -6.746 -4.918 1 93.75 84 SER A CA 1
ATOM 635 C C . SER A 1 84 ? 11.055 -6.227 -5.688 1 93.75 84 SER A C 1
ATOM 637 O O . SER A 1 84 ? 11.914 -7.008 -6.105 1 93.75 84 SER A O 1
ATOM 639 N N . TRP A 1 85 ? 11.156 -4.918 -5.887 1 90.5 85 TRP A N 1
ATOM 640 C CA . TRP A 1 85 ? 12.266 -4.301 -6.613 1 90.5 85 TRP A CA 1
ATOM 641 C C . TRP A 1 85 ? 13.219 -3.6 -5.656 1 90.5 85 TRP A C 1
ATOM 643 O O . TRP A 1 85 ? 14.438 -3.758 -5.762 1 90.5 85 TRP A O 1
ATOM 653 N N . THR A 1 86 ? 12.695 -2.875 -4.695 1 93.31 86 THR A N 1
ATOM 654 C CA . THR A 1 86 ? 13.539 -2.014 -3.877 1 93.31 86 THR A CA 1
ATOM 655 C C . THR A 1 86 ? 13.391 -2.359 -2.398 1 93.31 86 THR A C 1
ATOM 657 O O . THR A 1 86 ? 14.008 -1.725 -1.541 1 93.31 86 THR A O 1
ATOM 660 N N . ARG A 1 87 ? 12.594 -3.389 -2.105 1 96.44 87 ARG A N 1
ATOM 661 C CA . ARG A 1 87 ? 12.414 -3.9 -0.751 1 96.44 87 ARG A CA 1
ATOM 662 C C . ARG A 1 87 ? 11.414 -3.047 0.028 1 96.44 87 ARG A C 1
ATOM 664 O O . ARG A 1 87 ? 10.242 -2.957 -0.343 1 96.44 87 ARG A O 1
ATOM 671 N N . ARG A 1 88 ? 11.859 -2.354 1.139 1 97.75 88 ARG A N 1
ATOM 672 C CA . ARG A 1 88 ? 10.945 -1.69 2.061 1 97.75 88 ARG A CA 1
ATOM 673 C C . ARG A 1 88 ? 10.445 -0.37 1.482 1 97.75 88 ARG A C 1
ATOM 675 O O . ARG A 1 88 ? 11.211 0.367 0.858 1 97.75 88 ARG A O 1
ATOM 682 N N . ALA A 1 89 ? 9.172 -0.072 1.739 1 98.38 89 ALA A N 1
ATOM 683 C CA . ALA A 1 89 ? 8.508 1.133 1.242 1 98.38 89 ALA A CA 1
ATOM 684 C C . ALA A 1 89 ? 7.461 1.631 2.232 1 98.38 89 ALA A C 1
ATOM 686 O O . ALA A 1 89 ? 7.066 0.903 3.146 1 98.38 89 ALA A O 1
ATOM 687 N N . PHE A 1 90 ? 7.074 2.893 2.107 1 98.56 90 PHE A N 1
ATOM 688 C CA . PHE A 1 90 ? 5.898 3.434 2.783 1 98.56 90 PHE A CA 1
ATOM 689 C C . PHE A 1 90 ? 4.84 3.854 1.772 1 98.56 90 PHE A C 1
ATOM 691 O O . PHE A 1 90 ? 5.16 4.199 0.634 1 98.56 90 PHE A O 1
ATOM 698 N N . TYR A 1 91 ? 3.641 3.754 2.166 1 98.38 91 TYR A N 1
ATOM 699 C CA . TYR A 1 91 ? 2.496 4.258 1.416 1 98.38 91 TYR A CA 1
ATOM 700 C C . TYR A 1 91 ? 1.722 5.289 2.229 1 98.38 91 TYR A C 1
ATOM 702 O O . TYR A 1 91 ? 1.25 4.996 3.328 1 98.38 91 TYR A O 1
ATOM 710 N N . VAL A 1 92 ? 1.646 6.516 1.727 1 98.44 92 VAL A N 1
ATOM 711 C CA . VAL A 1 92 ? 0.896 7.57 2.4 1 98.44 92 VAL A CA 1
ATOM 712 C C . VAL A 1 92 ? -0.572 7.508 1.983 1 98.44 92 VAL A C 1
ATOM 714 O O . VAL A 1 92 ? -0.907 7.781 0.828 1 98.44 92 VAL A O 1
ATOM 717 N N . GLU A 1 93 ? -1.445 7.207 2.902 1 97.5 93 GLU A N 1
ATOM 718 C CA . GLU A 1 93 ? -2.879 7.117 2.646 1 97.5 93 GLU A CA 1
ATOM 719 C C . GLU A 1 93 ? -3.537 8.492 2.697 1 97.5 93 GLU A C 1
ATOM 721 O O . GLU A 1 93 ? -4.363 8.828 1.845 1 97.5 93 GLU A O 1
ATOM 726 N N . ASP A 1 94 ? -3.125 9.242 3.721 1 96.12 94 ASP A N 1
ATOM 727 C CA . ASP A 1 94 ? -3.672 10.578 3.918 1 96.12 94 ASP A CA 1
ATOM 728 C C . ASP A 1 94 ? -2.59 11.555 4.383 1 96.12 94 ASP A C 1
ATOM 730 O O . ASP A 1 94 ? -1.737 11.195 5.199 1 96.12 94 ASP A O 1
ATOM 734 N N . LEU A 1 95 ? -2.662 12.664 3.814 1 96.06 95 LEU A N 1
ATOM 735 C CA . LEU A 1 95 ? -1.93 13.836 4.277 1 96.06 95 LEU A CA 1
ATOM 736 C C . LEU A 1 95 ? -2.848 15.047 4.359 1 96.06 95 LEU A C 1
ATOM 738 O O . LEU A 1 95 ? -3.381 15.5 3.344 1 96.06 95 LEU A O 1
ATOM 742 N N . TYR A 1 96 ? -3.057 15.469 5.578 1 96 96 TYR A N 1
ATOM 743 C CA . TYR A 1 96 ? -3.998 16.562 5.77 1 96 96 TYR A CA 1
ATOM 744 C C . TYR A 1 96 ? -3.453 17.594 6.758 1 96 96 TYR A C 1
ATOM 746 O O . TYR A 1 96 ? -2.857 17.219 7.777 1 96 96 TYR A O 1
ATOM 754 N N . VAL A 1 97 ? -3.607 18.781 6.426 1 95.81 97 VAL A N 1
ATOM 755 C CA . VAL A 1 97 ? -3.293 19.938 7.277 1 95.81 97 VAL A CA 1
ATOM 756 C C . VAL A 1 97 ? -4.512 20.844 7.395 1 95.81 97 VAL A C 1
ATOM 758 O O . VAL A 1 97 ? -5.102 21.234 6.383 1 95.81 97 VAL A O 1
ATOM 761 N N . ARG A 1 98 ? -4.887 21.141 8.602 1 95.31 98 ARG A N 1
ATOM 762 C CA . ARG A 1 98 ? -6.016 22.047 8.805 1 95.31 98 ARG A CA 1
ATOM 763 C C . ARG A 1 98 ? -5.77 23.391 8.125 1 95.31 98 ARG A C 1
ATOM 765 O O . ARG A 1 98 ? -4.648 23.906 8.141 1 95.31 98 ARG A O 1
ATOM 772 N N . PRO A 1 99 ? -6.84 23.953 7.641 1 91.44 99 PRO A N 1
ATOM 773 C CA . PRO A 1 99 ? -6.715 25.203 6.883 1 91.44 99 PRO A CA 1
ATOM 774 C C . PRO A 1 99 ? -6.012 26.297 7.676 1 91.44 99 PRO A C 1
ATOM 776 O O . PRO A 1 99 ? -5.219 27.062 7.113 1 91.44 99 PRO A O 1
ATOM 779 N N . GLU A 1 100 ? -6.223 26.406 8.898 1 86.94 100 GLU A N 1
ATOM 780 C CA . GLU A 1 100 ? -5.68 27.484 9.727 1 86.94 100 GLU A CA 1
ATOM 781 C C . GLU A 1 100 ? -4.168 27.344 9.875 1 86.94 100 GLU A C 1
ATOM 783 O O . GLU A 1 100 ? -3.488 28.312 10.25 1 86.94 100 GLU A O 1
ATOM 788 N N . ALA A 1 101 ? -3.705 26.156 9.664 1 88.31 101 ALA A N 1
ATOM 789 C CA . ALA A 1 101 ? -2.275 25.922 9.836 1 88.31 101 ALA A CA 1
ATOM 790 C C . ALA A 1 101 ? -1.567 25.828 8.484 1 88.31 101 ALA A C 1
ATOM 792 O O . ALA A 1 101 ? -0.385 25.484 8.422 1 88.31 101 ALA A O 1
ATOM 793 N N . ARG A 1 102 ? -2.371 26.141 7.539 1 78.5 102 ARG A N 1
ATOM 794 C CA . ARG A 1 102 ? -1.757 26.078 6.219 1 78.5 102 ARG A CA 1
ATOM 795 C C . ARG A 1 102 ? -0.794 27.25 6.004 1 78.5 102 ARG A C 1
ATOM 797 O O . ARG A 1 102 ? -0.869 28.25 6.711 1 78.5 102 ARG A O 1
ATOM 804 N N . ARG A 1 103 ? 0.309 27.094 5.309 1 74.12 103 ARG A N 1
ATOM 805 C CA . ARG A 1 103 ? 1.362 28.062 5.047 1 74.12 103 ARG A CA 1
ATOM 806 C C . ARG A 1 103 ? 2.395 28.078 6.172 1 74.12 103 ARG A C 1
ATOM 808 O O . ARG A 1 103 ? 3.115 29.062 6.355 1 74.12 103 ARG A O 1
ATOM 815 N N . CYS A 1 104 ? 2.303 27.188 7.023 1 78.62 104 CYS A N 1
ATOM 816 C CA . CYS A 1 104 ? 3.291 27.031 8.086 1 78.62 104 CYS A CA 1
ATOM 817 C C . CYS A 1 104 ? 4.172 25.812 7.836 1 78.62 104 CYS A C 1
ATOM 819 O O . CYS A 1 104 ? 4.77 25.281 8.766 1 78.62 104 CYS A O 1
ATOM 821 N N . ARG A 1 105 ? 4.113 25.297 6.672 1 87.75 105 ARG A N 1
ATOM 822 C CA . ARG A 1 105 ? 4.926 24.172 6.191 1 87.75 105 ARG A CA 1
ATOM 823 C C . ARG A 1 105 ? 4.625 22.906 6.973 1 87.75 105 ARG A C 1
ATOM 825 O O . ARG A 1 105 ? 5.516 22.078 7.203 1 87.75 105 ARG A O 1
ATOM 832 N N . VAL A 1 106 ? 3.465 22.812 7.523 1 92.69 106 VAL A N 1
ATOM 833 C CA . VAL A 1 106 ? 3.068 21.672 8.336 1 92.69 106 VAL A CA 1
ATOM 834 C C . VAL A 1 106 ? 3.131 20.406 7.488 1 92.69 106 VAL A C 1
ATOM 836 O O . VAL A 1 106 ? 3.693 19.391 7.922 1 92.69 106 VAL A O 1
ATOM 839 N N . GLY A 1 107 ? 2.604 20.422 6.281 1 93.62 107 GLY A N 1
ATOM 840 C CA . GLY A 1 107 ? 2.643 19.281 5.379 1 93.62 107 GLY A CA 1
ATOM 841 C C . GLY A 1 107 ? 4.055 18.828 5.039 1 93.62 107 GLY A C 1
ATOM 842 O O . GLY A 1 107 ? 4.352 17.641 5.035 1 93.62 107 GLY A O 1
ATOM 843 N N . GLN A 1 108 ? 4.859 19.797 4.785 1 93.12 108 GLN A N 1
ATOM 844 C CA . GLN A 1 108 ? 6.254 19.5 4.477 1 93.12 108 GLN A CA 1
ATOM 845 C C . GLN A 1 108 ? 6.961 18.859 5.676 1 93.12 108 GLN A C 1
ATOM 847 O O . GLN A 1 108 ? 7.766 17.953 5.512 1 93.12 108 GLN A O 1
ATOM 852 N N . ARG A 1 109 ? 6.711 19.344 6.832 1 94.94 109 ARG A N 1
ATOM 853 C CA . ARG A 1 109 ? 7.32 18.812 8.047 1 94.94 109 ARG A CA 1
ATOM 854 C C . ARG A 1 109 ? 6.867 17.375 8.297 1 94.94 109 ARG A C 1
ATOM 856 O O . ARG A 1 109 ? 7.652 16.547 8.75 1 94.94 109 ARG A O 1
ATOM 863 N N . LEU A 1 110 ? 5.621 17.125 8.07 1 97.19 110 LEU A N 1
ATOM 864 C CA . LEU A 1 110 ? 5.105 15.766 8.195 1 97.19 110 LEU A CA 1
ATOM 865 C C . LEU A 1 110 ? 5.84 14.82 7.242 1 97.19 110 LEU A C 1
ATOM 867 O O . LEU A 1 110 ? 6.305 13.758 7.656 1 97.19 110 LEU A O 1
ATOM 871 N N . LEU A 1 111 ? 5.977 15.219 6.008 1 97.25 111 LEU A N 1
ATOM 872 C CA . LEU A 1 111 ? 6.66 14.398 5.012 1 97.25 111 LEU A CA 1
ATOM 873 C C . LEU A 1 111 ? 8.141 14.258 5.348 1 97.25 111 LEU A C 1
ATOM 875 O O . LEU A 1 111 ? 8.734 13.195 5.129 1 97.25 111 LEU A O 1
ATOM 879 N N . GLN A 1 112 ? 8.719 15.312 5.828 1 97.38 112 GLN A N 1
ATOM 880 C CA . GLN A 1 112 ? 10.117 15.242 6.23 1 97.38 112 GLN A CA 1
ATOM 881 C C . GLN A 1 112 ? 10.328 14.195 7.324 1 97.38 112 GLN A C 1
ATOM 883 O O . GLN A 1 112 ? 11.242 13.383 7.246 1 97.38 112 GLN A O 1
ATOM 888 N N . GLU A 1 113 ? 9.508 14.25 8.312 1 98 113 GLU A N 1
ATOM 889 C CA . GLU A 1 113 ? 9.625 13.266 9.391 1 98 113 GLU A CA 1
ATOM 890 C C . GLU A 1 113 ? 9.406 11.852 8.867 1 98 113 GLU A C 1
ATOM 892 O O . GLU A 1 113 ? 10.078 10.914 9.297 1 98 113 GLU A O 1
ATOM 897 N N . LEU A 1 114 ? 8.453 11.703 7.977 1 98.56 114 LEU A N 1
ATOM 898 C CA . LEU A 1 114 ? 8.25 10.406 7.34 1 98.56 114 LEU A CA 1
ATOM 899 C C . LEU A 1 114 ? 9.516 9.945 6.621 1 98.56 114 LEU A C 1
ATOM 901 O O . LEU A 1 114 ? 9.891 8.773 6.707 1 98.56 114 LEU A O 1
ATOM 905 N N . CYS A 1 115 ? 10.141 10.82 5.91 1 98.56 115 CYS A N 1
ATOM 906 C CA . CYS A 1 115 ? 11.359 10.492 5.184 1 98.56 115 CYS A CA 1
ATOM 907 C C . CYS A 1 115 ? 12.5 10.172 6.148 1 98.56 115 CYS A C 1
ATOM 909 O O . CYS A 1 115 ? 13.312 9.281 5.879 1 98.56 115 CYS A O 1
ATOM 911 N N . ARG A 1 116 ? 12.578 10.875 7.242 1 98.38 116 ARG A N 1
ATOM 912 C CA . ARG A 1 116 ? 13.562 10.531 8.266 1 98.38 116 ARG A CA 1
ATOM 913 C C . ARG A 1 116 ? 13.344 9.117 8.781 1 98.38 116 ARG A C 1
ATOM 915 O O . ARG A 1 116 ? 14.305 8.359 8.969 1 98.38 116 ARG A O 1
ATOM 922 N N . MET A 1 117 ? 12.148 8.781 9.062 1 98.19 117 MET A N 1
ATOM 923 C CA . MET A 1 117 ? 11.812 7.418 9.453 1 98.19 117 MET A CA 1
ATOM 924 C C . MET A 1 117 ? 12.203 6.426 8.367 1 98.19 117 MET A C 1
ATOM 926 O O . MET A 1 117 ? 12.719 5.344 8.664 1 98.19 117 MET A O 1
ATOM 930 N N . ALA A 1 118 ? 11.883 6.785 7.137 1 98.31 118 ALA A N 1
ATOM 931 C CA . ALA A 1 118 ? 12.219 5.938 5.996 1 98.31 118 ALA A CA 1
ATOM 932 C C . ALA A 1 118 ? 13.711 5.621 5.973 1 98.31 118 ALA A C 1
ATOM 934 O O . ALA A 1 118 ? 14.102 4.457 5.852 1 98.31 118 ALA A O 1
ATOM 935 N N . VAL A 1 119 ? 14.5 6.621 6.105 1 98.06 119 VAL A N 1
ATOM 936 C CA . VAL A 1 119 ? 15.945 6.453 6.098 1 98.06 119 VAL A CA 1
ATOM 937 C C . VAL A 1 119 ? 16.359 5.527 7.242 1 98.06 119 VAL A C 1
ATOM 939 O O . VAL A 1 119 ? 17.141 4.594 7.039 1 98.06 119 VAL A O 1
ATOM 942 N N . ARG A 1 120 ? 15.852 5.711 8.391 1 97.31 120 ARG A N 1
ATOM 943 C CA . ARG A 1 120 ? 16.203 4.922 9.562 1 97.31 120 ARG A CA 1
ATOM 944 C C . ARG A 1 120 ? 15.812 3.457 9.383 1 97.31 120 ARG A C 1
ATOM 946 O O . ARG A 1 120 ? 16.5 2.561 9.867 1 97.31 120 ARG A O 1
ATOM 953 N N . GLU A 1 121 ? 14.742 3.262 8.664 1 96.31 121 GLU A N 1
ATOM 954 C CA . GLU A 1 121 ? 14.203 1.907 8.562 1 96.31 121 GLU A CA 1
ATOM 955 C C . GLU A 1 121 ? 14.617 1.247 7.254 1 96.31 121 GLU A C 1
ATOM 957 O O . GLU A 1 121 ? 14.164 0.143 6.938 1 96.31 121 GLU A O 1
ATOM 962 N N . GLY A 1 122 ? 15.383 1.915 6.461 1 96.31 122 GLY A N 1
ATOM 963 C CA . GLY A 1 122 ? 15.844 1.349 5.203 1 96.31 122 GLY A CA 1
ATOM 964 C C . GLY A 1 122 ? 14.789 1.361 4.117 1 96.31 122 GLY A C 1
ATOM 965 O O . GLY A 1 122 ? 14.797 0.503 3.23 1 96.31 122 GLY A O 1
ATOM 966 N N . VAL A 1 123 ? 13.844 2.227 4.23 1 97.75 123 VAL A N 1
ATOM 967 C CA . VAL A 1 123 ? 12.789 2.416 3.234 1 97.75 123 VAL A CA 1
ATOM 968 C C . VAL A 1 123 ? 13.32 3.266 2.08 1 97.75 123 VAL A C 1
ATOM 970 O O . VAL A 1 123 ? 13.867 4.348 2.299 1 97.75 123 VAL A O 1
ATOM 973 N N . THR A 1 124 ? 13.062 2.773 0.82 1 96.94 124 THR A N 1
ATOM 974 C CA . THR A 1 124 ? 13.695 3.445 -0.306 1 96.94 124 THR A CA 1
ATOM 975 C C . THR A 1 124 ? 12.648 3.982 -1.278 1 96.94 124 THR A C 1
ATOM 977 O O . THR A 1 124 ? 12.992 4.488 -2.35 1 96.94 124 THR A O 1
ATOM 980 N N . ARG A 1 125 ? 11.422 3.932 -0.986 1 97.25 125 ARG A N 1
ATOM 981 C CA . ARG A 1 125 ? 10.383 4.566 -1.791 1 97.25 125 ARG A CA 1
ATOM 982 C C . ARG A 1 125 ? 9.164 4.906 -0.943 1 97.25 125 ARG A C 1
ATOM 984 O O . ARG A 1 125 ? 8.875 4.219 0.037 1 97.25 125 ARG A O 1
ATOM 991 N N . VAL A 1 126 ? 8.562 5.949 -1.233 1 98.56 126 VAL A N 1
ATOM 992 C CA . VAL A 1 126 ? 7.301 6.402 -0.649 1 98.56 126 VAL A CA 1
ATOM 993 C C . VAL A 1 126 ? 6.277 6.652 -1.755 1 98.56 126 VAL A C 1
ATOM 995 O O . VAL A 1 126 ? 6.523 7.438 -2.672 1 98.56 126 VAL A O 1
ATOM 998 N N . ASP A 1 127 ? 5.18 5.93 -1.684 1 98.5 127 ASP A N 1
ATOM 999 C CA . ASP A 1 127 ? 4.133 6.016 -2.695 1 98.5 127 ASP A CA 1
ATOM 1000 C C . ASP A 1 127 ? 2.861 6.637 -2.119 1 98.5 127 ASP A C 1
ATOM 1002 O O . ASP A 1 127 ? 2.617 6.559 -0.913 1 98.5 127 ASP A O 1
ATOM 1006 N N . TRP A 1 128 ? 2.07 7.293 -2.879 1 98.12 128 TRP A N 1
ATOM 1007 C CA . TRP A 1 128 ? 0.754 7.801 -2.504 1 98.12 128 TRP A CA 1
ATOM 1008 C C . TRP A 1 128 ? -0.087 8.102 -3.738 1 98.12 128 TRP A C 1
ATOM 1010 O O . TRP A 1 128 ? 0.408 8.039 -4.867 1 98.12 128 TRP A O 1
ATOM 1020 N N . HIS A 1 129 ? -1.378 8.312 -3.529 1 97.12 129 HIS A N 1
ATOM 1021 C CA . HIS A 1 129 ? -2.271 8.805 -4.57 1 97.12 129 HIS A CA 1
ATOM 1022 C C . HIS A 1 129 ? -2.637 10.266 -4.34 1 97.12 129 HIS A C 1
ATOM 1024 O O . HIS A 1 129 ? -2.686 10.727 -3.195 1 97.12 129 HIS A O 1
ATOM 1030 N N . VAL A 1 130 ? -2.869 10.938 -5.387 1 96.06 130 VAL A N 1
ATOM 1031 C CA . VAL A 1 130 ? -3.314 12.32 -5.336 1 96.06 130 VAL A CA 1
ATOM 1032 C C . VAL A 1 130 ? -4.324 12.586 -6.449 1 96.06 130 VAL A C 1
ATOM 1034 O O . VAL A 1 130 ? -4.238 11.984 -7.527 1 96.06 130 VAL A O 1
ATOM 1037 N N . LEU A 1 131 ? -5.277 13.469 -6.176 1 94.81 131 LEU A N 1
ATOM 1038 C CA . LEU A 1 131 ? -6.207 13.852 -7.23 1 94.81 131 LEU A CA 1
ATOM 1039 C C . LEU A 1 131 ? -5.484 14.586 -8.352 1 94.81 131 LEU A C 1
ATOM 1041 O O . LEU A 1 131 ? -4.742 15.539 -8.102 1 94.81 131 LEU A O 1
ATOM 1045 N N . GLU A 1 132 ? -5.742 14.164 -9.57 1 95.19 132 GLU A N 1
ATOM 1046 C CA . GLU A 1 132 ? -5.102 14.797 -10.719 1 95.19 132 GLU A CA 1
ATOM 1047 C C . GLU A 1 132 ? -5.508 16.266 -10.844 1 95.19 132 GLU A C 1
ATOM 1049 O O . GLU A 1 132 ? -4.781 17.062 -11.422 1 95.19 132 GLU A O 1
ATOM 1054 N N . SER A 1 133 ? -6.68 16.594 -10.359 1 93.62 133 SER A N 1
ATOM 1055 C CA . SER A 1 133 ? -7.203 17.953 -10.453 1 93.62 133 SER A CA 1
ATOM 1056 C C . SER A 1 133 ? -6.586 18.859 -9.391 1 93.62 133 SER A C 1
ATOM 1058 O O . SER A 1 133 ? -6.766 20.078 -9.422 1 93.62 133 SER A O 1
ATOM 1060 N N . ASN A 1 134 ? -5.898 18.266 -8.445 1 92.44 134 ASN A N 1
ATOM 1061 C CA . ASN A 1 134 ? -5.258 19.031 -7.383 1 92.44 134 ASN A CA 1
ATOM 1062 C C . ASN A 1 134 ? -3.932 19.625 -7.844 1 92.44 134 ASN A C 1
ATOM 1064 O O . ASN A 1 134 ? -2.867 19.203 -7.391 1 92.44 134 ASN A O 1
ATOM 1068 N N . ALA A 1 135 ? -3.949 20.703 -8.578 1 93.19 135 ALA A N 1
ATOM 1069 C CA . ALA A 1 135 ? -2.783 21.281 -9.242 1 93.19 135 ALA A CA 1
ATOM 1070 C C . ALA A 1 135 ? -1.763 21.781 -8.219 1 93.19 135 ALA A C 1
ATOM 1072 O O . ALA A 1 135 ? -0.563 21.531 -8.359 1 93.19 135 ALA A O 1
ATOM 1073 N N . PRO A 1 136 ? -2.193 22.422 -7.215 1 89.5 136 PRO A N 1
ATOM 1074 C CA . PRO A 1 136 ? -1.216 22.875 -6.223 1 89.5 136 PRO A CA 1
ATOM 1075 C C . PRO A 1 136 ? -0.44 21.734 -5.594 1 89.5 136 PRO A C 1
ATOM 1077 O O . PRO A 1 136 ? 0.78 21.812 -5.438 1 89.5 136 PRO A O 1
ATOM 1080 N N . ALA A 1 137 ? -1.158 20.656 -5.23 1 91 137 ALA A N 1
ATOM 1081 C CA . ALA A 1 137 ? -0.494 19.5 -4.641 1 91 137 ALA A CA 1
ATOM 1082 C C . ALA A 1 137 ? 0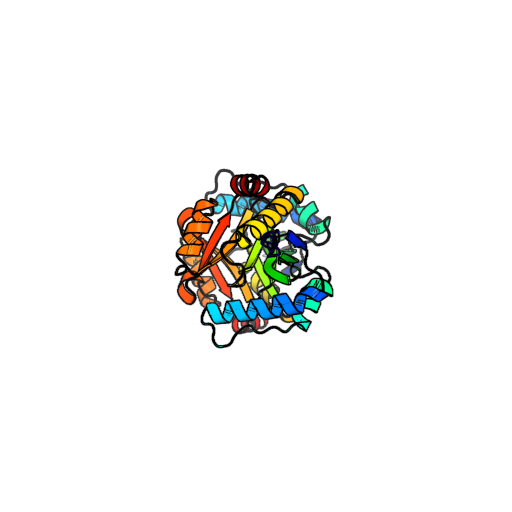.486 18.875 -5.625 1 91 137 ALA A C 1
ATOM 1084 O O . ALA A 1 137 ? 1.615 18.531 -5.262 1 91 137 ALA A O 1
ATOM 1085 N N . LEU A 1 138 ? 0.084 18.719 -6.832 1 94.94 138 LEU A N 1
ATOM 1086 C CA . LEU A 1 138 ? 0.937 18.125 -7.859 1 94.94 138 LEU A CA 1
ATOM 1087 C C . LEU A 1 138 ? 2.209 18.938 -8.047 1 94.94 138 LEU A C 1
ATOM 1089 O O . LEU A 1 138 ? 3.299 18.375 -8.188 1 94.94 138 LEU A O 1
ATOM 1093 N N . GLY A 1 139 ? 2.029 20.266 -8.133 1 93.81 139 GLY A N 1
ATOM 1094 C CA . GLY A 1 139 ? 3.191 21.141 -8.211 1 93.81 139 GLY A CA 1
ATOM 1095 C C . GLY A 1 139 ? 4.145 20.969 -7.047 1 93.81 139 GLY A C 1
ATOM 1096 O O . GLY A 1 139 ? 5.359 20.906 -7.234 1 93.81 139 GLY A O 1
ATOM 1097 N N . PHE A 1 140 ? 3.584 20.906 -5.867 1 91.94 140 PHE A N 1
ATOM 1098 C CA . PHE A 1 140 ? 4.359 20.688 -4.648 1 91.94 140 PHE A CA 1
ATOM 1099 C C . PHE A 1 140 ? 5.121 19.375 -4.727 1 91.94 140 PHE A C 1
ATOM 1101 O O . PHE A 1 140 ? 6.324 19.344 -4.457 1 91.94 140 PHE A O 1
ATOM 1108 N N . TYR A 1 141 ? 4.484 18.219 -5.125 1 95.75 141 TYR A N 1
ATOM 1109 C CA . TYR A 1 141 ? 5.094 16.891 -5.172 1 95.75 141 TYR A CA 1
ATOM 1110 C C . TYR A 1 141 ? 6.156 16.828 -6.266 1 95.75 141 TYR A C 1
ATOM 1112 O O . TYR A 1 141 ? 7.184 16.156 -6.098 1 95.75 141 TYR A O 1
ATOM 1120 N N . ARG A 1 142 ? 5.906 17.469 -7.316 1 95.06 142 ARG A N 1
ATOM 1121 C CA . ARG A 1 142 ? 6.906 17.531 -8.383 1 95.06 142 ARG A CA 1
ATOM 1122 C C . ARG A 1 142 ? 8.18 18.219 -7.895 1 95.06 142 ARG A C 1
ATOM 1124 O O . ARG A 1 142 ? 9.289 17.766 -8.195 1 95.06 142 ARG A O 1
ATOM 1131 N N . ARG A 1 143 ? 8.008 19.297 -7.16 1 93.81 143 ARG A N 1
ATOM 1132 C CA . ARG A 1 143 ? 9.164 20 -6.613 1 93.81 143 ARG A CA 1
ATOM 1133 C C . ARG A 1 143 ? 9.938 19.125 -5.641 1 93.81 143 ARG A C 1
ATOM 1135 O O . ARG A 1 143 ? 11.156 19.234 -5.52 1 93.81 143 ARG A O 1
ATOM 1142 N N . LEU A 1 144 ? 9.273 18.25 -4.969 1 94.31 144 LEU A N 1
ATOM 1143 C CA . LEU A 1 144 ? 9.898 17.297 -4.047 1 94.31 144 LEU A CA 1
ATOM 1144 C C . LEU A 1 144 ? 10.641 16.203 -4.809 1 94.31 144 LEU A C 1
ATOM 1146 O O . LEU A 1 144 ? 11.414 15.445 -4.215 1 94.31 144 LEU A O 1
ATOM 1150 N N . GLY A 1 145 ? 10.367 16.078 -6.109 1 96.75 145 GLY A N 1
ATOM 1151 C CA . GLY A 1 145 ? 11.016 15.07 -6.93 1 96.75 145 GLY A CA 1
ATOM 1152 C C . GLY A 1 145 ? 10.164 13.828 -7.145 1 96.75 145 GLY A C 1
ATOM 1153 O O . GLY A 1 145 ? 10.656 12.812 -7.633 1 96.75 145 GLY A O 1
ATOM 1154 N N . ALA A 1 146 ? 8.93 13.914 -6.738 1 97.88 146 ALA A N 1
ATOM 1155 C CA . ALA A 1 146 ? 8.031 12.781 -6.945 1 97.88 146 ALA A CA 1
ATOM 1156 C C . ALA A 1 146 ? 7.676 12.625 -8.422 1 97.88 146 ALA A C 1
ATOM 1158 O O . ALA A 1 146 ? 7.621 13.609 -9.164 1 97.88 146 ALA A O 1
ATOM 1159 N N . ARG A 1 147 ? 7.449 11.406 -8.828 1 97.56 147 ARG A N 1
ATOM 1160 C CA . ARG A 1 147 ? 7.059 11.156 -10.211 1 97.56 147 ARG A CA 1
ATOM 1161 C C . ARG A 1 147 ? 5.711 10.453 -10.281 1 97.56 147 ARG A C 1
ATOM 1163 O O . ARG A 1 147 ? 5.312 9.766 -9.336 1 97.56 147 ARG A O 1
ATOM 1170 N N . ASP A 1 148 ? 5.02 10.625 -11.367 1 97.81 148 ASP A N 1
ATOM 1171 C CA . ASP A 1 148 ? 3.779 9.938 -11.703 1 97.81 148 ASP A CA 1
ATOM 1172 C C . ASP A 1 148 ? 4.059 8.57 -12.312 1 97.81 148 ASP A C 1
ATOM 1174 O O . ASP A 1 148 ? 4.656 8.477 -13.391 1 97.81 148 ASP A O 1
ATOM 1178 N N . LEU A 1 149 ? 3.562 7.492 -11.727 1 97.5 149 LEU A N 1
ATOM 1179 C CA . LEU A 1 149 ? 3.924 6.129 -12.102 1 97.5 149 LEU A CA 1
ATOM 1180 C C . LEU A 1 149 ? 3.355 5.781 -13.477 1 97.5 149 LEU A C 1
ATOM 1182 O O . LEU A 1 149 ? 3.959 5.008 -14.227 1 97.5 149 LEU A O 1
ATOM 1186 N N . ARG A 1 150 ? 2.219 6.309 -13.797 1 96.88 150 ARG A N 1
ATOM 1187 C CA . ARG A 1 150 ? 1.661 6.047 -15.117 1 96.88 150 ARG A CA 1
ATOM 1188 C C . ARG A 1 150 ? 2.498 6.711 -16.203 1 96.88 150 ARG A C 1
ATOM 1190 O O . ARG A 1 150 ? 2.742 6.113 -17.25 1 96.88 150 ARG A O 1
ATOM 1197 N N . VAL A 1 151 ? 2.93 7.891 -15.93 1 96.19 151 VAL A N 1
ATOM 1198 C CA . VAL A 1 151 ? 3.729 8.648 -16.891 1 96.19 151 VAL A CA 1
ATOM 1199 C C . VAL A 1 151 ? 5.129 8.047 -16.984 1 96.19 151 VAL A C 1
ATOM 1201 O O . VAL A 1 151 ? 5.648 7.84 -18.078 1 96.19 151 VAL A O 1
ATOM 1204 N N . SER A 1 152 ? 5.742 7.723 -15.922 1 95.56 152 SER A N 1
ATOM 1205 C CA . SER A 1 152 ? 7.152 7.336 -15.891 1 95.56 152 SER A CA 1
ATOM 1206 C C . SER A 1 152 ? 7.328 5.859 -16.25 1 95.56 152 SER A C 1
ATOM 1208 O O . SER A 1 152 ? 8.367 5.461 -16.766 1 95.56 152 SER A O 1
ATOM 1210 N N . GLU A 1 153 ? 6.309 4.98 -15.938 1 93.75 153 GLU A N 1
ATOM 1211 C CA . GLU A 1 153 ? 6.516 3.539 -16.047 1 93.75 153 GLU A CA 1
ATOM 1212 C C . GLU A 1 153 ? 5.348 2.869 -16.766 1 93.75 153 GLU A C 1
ATOM 1214 O O . GLU A 1 153 ? 5.375 1.661 -17.016 1 93.75 153 GLU A O 1
ATOM 1219 N N . GLY A 1 154 ? 4.352 3.631 -17.094 1 95.56 154 GLY A N 1
ATOM 1220 C CA . GLY A 1 154 ? 3.191 3.053 -17.75 1 95.56 154 GLY A CA 1
ATOM 1221 C C . GLY A 1 154 ? 2.385 2.141 -16.844 1 95.56 154 GLY A C 1
ATOM 1222 O O . GLY A 1 154 ? 1.848 1.128 -17.297 1 95.56 154 GLY A O 1
ATOM 1223 N N . ARG A 1 155 ? 2.334 2.486 -15.578 1 96.12 155 ARG A N 1
ATOM 1224 C CA . ARG A 1 155 ? 1.63 1.639 -14.617 1 96.12 155 ARG A CA 1
ATOM 1225 C C . ARG A 1 155 ? 0.251 2.205 -14.297 1 96.12 155 ARG A C 1
ATOM 1227 O O . ARG A 1 155 ? 0.121 3.381 -13.953 1 96.12 155 ARG A O 1
ATOM 1234 N N . ALA A 1 156 ? -0.714 1.391 -14.445 1 97.38 156 ALA A N 1
ATOM 1235 C CA . ALA A 1 156 ? -2.064 1.732 -14.008 1 97.38 156 ALA A CA 1
ATOM 1236 C C . ALA A 1 156 ? -2.336 1.188 -12.609 1 97.38 156 ALA A C 1
ATOM 1238 O O . ALA A 1 156 ? -1.943 0.065 -12.281 1 97.38 156 ALA A O 1
ATOM 1239 N N . ALA A 1 157 ? -2.969 2.002 -11.781 1 97.94 157 ALA A N 1
ATOM 1240 C CA . ALA A 1 157 ? -3.406 1.568 -10.453 1 97.94 157 ALA A CA 1
ATOM 1241 C C . ALA A 1 157 ? -4.809 0.969 -10.508 1 97.94 157 ALA A C 1
ATOM 1243 O O . ALA A 1 157 ? -5.766 1.646 -10.891 1 97.94 157 ALA A O 1
ATOM 1244 N N . MET A 1 158 ? -4.922 -0.291 -10.109 1 98.38 158 MET A N 1
ATOM 1245 C CA . MET A 1 158 ? -6.188 -1.014 -10.156 1 98.38 158 MET A CA 1
ATOM 1246 C C . MET A 1 158 ? -6.719 -1.268 -8.742 1 98.38 158 MET A C 1
ATOM 1248 O O . MET A 1 158 ? -5.941 -1.345 -7.793 1 98.38 158 MET A O 1
ATOM 1252 N N . ARG A 1 159 ? -8.094 -1.363 -8.672 1 98.44 159 ARG A N 1
ATOM 1253 C CA . ARG A 1 159 ? -8.734 -1.676 -7.398 1 98.44 159 ARG A CA 1
ATOM 1254 C C . ARG A 1 159 ? -9.875 -2.668 -7.59 1 98.44 159 ARG A C 1
ATOM 1256 O O . ARG A 1 159 ? -10.656 -2.551 -8.539 1 98.44 159 ARG A O 1
ATOM 1263 N N . LEU A 1 160 ? -9.883 -3.678 -6.805 1 98.38 160 LEU A N 1
ATOM 1264 C CA . LEU A 1 160 ? -11.023 -4.574 -6.641 1 98.38 160 LEU A CA 1
ATOM 1265 C C . LEU A 1 160 ? -11.797 -4.25 -5.363 1 98.38 160 LEU A C 1
ATOM 1267 O O . LEU A 1 160 ? -11.234 -4.305 -4.266 1 98.38 160 LEU A O 1
ATOM 1271 N N . ASP A 1 161 ? -13.109 -3.93 -5.465 1 97.62 161 ASP A N 1
ATOM 1272 C CA . ASP A 1 161 ? -13.914 -3.494 -4.328 1 97.62 161 ASP A CA 1
ATOM 1273 C C . ASP A 1 161 ? -14.602 -4.68 -3.656 1 97.62 161 ASP A C 1
ATOM 1275 O O . ASP A 1 161 ? -14.57 -5.797 -4.176 1 97.62 161 ASP A O 1
ATOM 1279 N N . ALA A 1 162 ? -15.227 -4.383 -2.549 1 97.38 162 ALA A N 1
ATOM 1280 C CA . ALA A 1 162 ? -15.719 -5.379 -1.6 1 97.38 162 ALA A CA 1
ATOM 1281 C C . ALA A 1 162 ? -16.672 -6.363 -2.281 1 97.38 162 ALA A C 1
ATOM 1283 O O . ALA A 1 162 ? -16.547 -7.578 -2.092 1 97.38 162 ALA A O 1
ATOM 1284 N N . PRO A 1 163 ? -17.625 -5.918 -3.098 1 97.5 163 PRO A N 1
ATOM 1285 C CA . PRO A 1 163 ? -18.547 -6.895 -3.697 1 97.5 163 PRO A CA 1
ATOM 1286 C C . PRO A 1 163 ? -17.828 -7.898 -4.59 1 97.5 163 PRO A C 1
ATOM 1288 O O . PRO A 1 163 ? -18.172 -9.086 -4.598 1 97.5 163 PRO A O 1
ATOM 1291 N N . HIS A 1 164 ? -16.875 -7.426 -5.324 1 97.75 164 HIS A N 1
ATOM 1292 C CA . HIS A 1 164 ? -16.156 -8.312 -6.227 1 97.75 164 HIS A CA 1
ATOM 1293 C C . HIS A 1 164 ? -15.188 -9.211 -5.461 1 97.75 164 HIS A C 1
ATOM 1295 O O . HIS A 1 164 ? -14.938 -10.344 -5.871 1 97.75 164 HIS A O 1
ATOM 1301 N N . ILE A 1 165 ? -14.625 -8.695 -4.336 1 98.19 165 ILE A N 1
ATOM 1302 C CA . ILE A 1 165 ? -13.812 -9.523 -3.445 1 98.19 165 ILE A CA 1
ATOM 1303 C C . ILE A 1 165 ? -14.641 -10.703 -2.939 1 98.19 165 ILE A C 1
ATOM 1305 O O . ILE A 1 165 ? -14.195 -11.852 -2.992 1 98.19 165 ILE A O 1
ATOM 1309 N N . GLN A 1 166 ? -15.836 -10.414 -2.488 1 97.81 166 GLN A N 1
ATOM 1310 C CA . GLN A 1 166 ? -16.719 -11.453 -1.983 1 97.81 166 GLN A CA 1
ATOM 1311 C C . GLN A 1 166 ? -17.078 -12.453 -3.082 1 97.81 166 GLN A C 1
ATOM 1313 O O . GLN A 1 166 ? -17.094 -13.664 -2.85 1 97.81 166 GLN A O 1
ATOM 1318 N N . GLU A 1 167 ? -17.375 -11.953 -4.234 1 97.06 167 GLU A N 1
ATOM 1319 C CA . GLU A 1 167 ? -17.734 -12.805 -5.367 1 97.06 167 GLU A CA 1
ATOM 1320 C C . GLU A 1 167 ? -16.609 -13.758 -5.719 1 97.06 167 GLU A C 1
ATOM 1322 O O . GLU A 1 167 ? -16.828 -14.953 -5.91 1 97.06 167 GLU A O 1
ATOM 1327 N N . LEU A 1 168 ? -15.398 -13.227 -5.836 1 96.38 168 LEU A N 1
ATOM 1328 C CA . LEU A 1 168 ? -14.258 -14.055 -6.191 1 96.38 168 LEU A CA 1
ATOM 1329 C C . LEU A 1 168 ? -13.961 -15.07 -5.086 1 96.38 168 LEU A C 1
ATOM 1331 O O . LEU A 1 168 ? -13.617 -16.219 -5.371 1 96.38 168 LEU A O 1
ATOM 1335 N N . ALA A 1 169 ? -14.062 -14.648 -3.818 1 96.75 169 ALA A N 1
ATOM 1336 C CA . ALA A 1 169 ? -13.828 -15.531 -2.678 1 96.75 169 ALA A CA 1
ATOM 1337 C C . ALA A 1 169 ? -14.758 -16.75 -2.723 1 96.75 169 ALA A C 1
ATOM 1339 O O . ALA A 1 169 ? -14.375 -17.844 -2.322 1 96.75 169 ALA A O 1
ATOM 1340 N N . LEU A 1 170 ? -15.898 -16.531 -3.232 1 93.75 170 LEU A N 1
ATOM 1341 C CA . LEU A 1 170 ? -16.938 -17.562 -3.193 1 93.75 170 LEU A CA 1
ATOM 1342 C C . LEU A 1 170 ? -17.016 -18.297 -4.527 1 93.75 170 LEU A C 1
ATOM 1344 O O . LEU A 1 170 ? -17.75 -19.281 -4.648 1 93.75 170 LEU A O 1
ATOM 1348 N N . SER A 1 171 ? -16.328 -17.797 -5.5 1 90.06 171 SER A N 1
ATOM 1349 C CA . SER A 1 171 ? -16.438 -18.375 -6.84 1 90.06 171 SER A CA 1
ATOM 1350 C C . SER A 1 171 ? -15.953 -19.828 -6.855 1 90.06 171 SER A C 1
ATOM 1352 O O . SER A 1 171 ? -15.094 -20.203 -6.059 1 90.06 171 SER A O 1
ATOM 1354 N N . ASP A 1 172 ? -16.547 -20.609 -7.727 1 83.56 172 ASP A N 1
ATOM 1355 C CA . ASP A 1 172 ? -16.125 -22 -7.922 1 83.56 172 ASP A CA 1
ATOM 1356 C C . ASP A 1 172 ? -15.07 -22.109 -9.016 1 83.56 172 ASP A C 1
ATOM 1358 O O . ASP A 1 172 ? -15.352 -21.859 -10.188 1 83.56 172 ASP A O 1
ATOM 1362 N N . LEU A 1 173 ? -13.938 -21.969 -8.68 1 73 173 LEU A N 1
ATOM 1363 C CA . LEU A 1 173 ? -12.875 -22.125 -9.664 1 73 173 LEU A CA 1
ATOM 1364 C C . LEU A 1 173 ? -12.469 -23.594 -9.789 1 73 173 LEU A C 1
ATOM 1366 O O . LEU A 1 173 ? -12.578 -24.359 -8.828 1 73 173 LEU A O 1
ATOM 1370 N N . MET B 1 1 ? 0.057 -53.375 -23.016 1 43.31 1 MET B N 1
ATOM 1371 C CA . MET B 1 1 ? -0.072 -51.969 -23.312 1 43.31 1 MET B CA 1
ATOM 1372 C C . MET B 1 1 ? -0.635 -51.188 -22.125 1 43.31 1 MET B C 1
ATOM 1374 O O . MET B 1 1 ? -1.812 -51.344 -21.797 1 43.31 1 MET B O 1
ATOM 1378 N N . SER B 1 2 ? 0.123 -51.062 -21.031 1 45.44 2 SER B N 1
ATOM 1379 C CA . SER B 1 2 ? -0.228 -50.438 -19.75 1 45.44 2 SER B CA 1
ATOM 1380 C C . SER B 1 2 ? -0.731 -49.031 -19.953 1 45.44 2 SER B C 1
ATOM 1382 O O . SER B 1 2 ? -0.062 -48.219 -20.594 1 45.44 2 SER B O 1
ATOM 1384 N N . SER B 1 3 ? -2.02 -48.812 -20.125 1 46.44 3 SER B N 1
ATOM 1385 C CA . SER B 1 3 ? -2.721 -47.562 -20.25 1 46.44 3 SER B CA 1
ATOM 1386 C C . SER B 1 3 ? -2.221 -46.531 -19.234 1 46.44 3 SER B C 1
ATOM 1388 O O . SER B 1 3 ? -2.43 -46.719 -18.031 1 46.44 3 SER B O 1
ATOM 1390 N N . SER B 1 4 ? -1.033 -46 -19.469 1 48.72 4 SER B N 1
ATOM 1391 C CA . SER B 1 4 ? -0.549 -44.938 -18.609 1 48.72 4 SER B CA 1
ATOM 1392 C C . SER B 1 4 ? -1.661 -43.938 -18.297 1 48.72 4 SER B C 1
ATOM 1394 O O . SER B 1 4 ? -2.195 -43.281 -19.203 1 48.72 4 SER B O 1
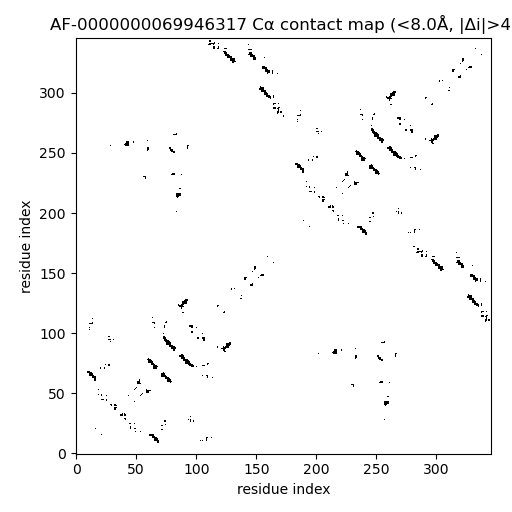ATOM 1396 N N . GLU B 1 5 ? -2.555 -44.25 -17.391 1 48.94 5 GLU B N 1
ATOM 1397 C CA . GLU B 1 5 ? -3.537 -43.281 -16.922 1 48.94 5 GLU B CA 1
ATOM 1398 C C . GLU B 1 5 ? -2.963 -41.875 -16.906 1 48.94 5 GLU B C 1
ATOM 1400 O O . GLU B 1 5 ? -1.81 -41.656 -16.531 1 48.94 5 GLU B O 1
ATOM 1405 N N . PRO B 1 6 ? -3.385 -41.031 -17.812 1 51.25 6 PRO B N 1
ATOM 1406 C CA . PRO B 1 6 ? -2.859 -39.656 -17.734 1 51.25 6 PRO B CA 1
ATOM 1407 C C . PRO B 1 6 ? -2.674 -39.188 -16.297 1 51.25 6 PRO B C 1
ATOM 1409 O O . PRO B 1 6 ? -3.412 -39.625 -15.398 1 51.25 6 PRO B O 1
ATOM 1412 N N . THR B 1 7 ? -1.563 -39.062 -15.758 1 53.66 7 THR B N 1
ATOM 1413 C CA . THR B 1 7 ? -1.296 -38.5 -14.445 1 53.66 7 THR B CA 1
ATOM 1414 C C . THR B 1 7 ? -2.291 -37.375 -14.133 1 53.66 7 THR B C 1
ATOM 1416 O O . THR B 1 7 ? -2.414 -36.438 -14.898 1 53.66 7 THR B O 1
ATOM 1419 N N . PRO B 1 8 ? -3.436 -37.625 -13.508 1 53.06 8 PRO B N 1
ATOM 1420 C CA . PRO B 1 8 ? -4.414 -36.562 -13.234 1 53.06 8 PRO B CA 1
ATOM 1421 C C . PRO B 1 8 ? -3.768 -35.188 -13.07 1 53.06 8 PRO B C 1
ATOM 1423 O O . PRO B 1 8 ? -2.666 -35.094 -12.523 1 53.06 8 PRO B O 1
ATOM 1426 N N . ALA B 1 9 ? -4.012 -34.375 -14.109 1 62.06 9 ALA B N 1
ATOM 1427 C CA . ALA B 1 9 ? -3.479 -33.031 -14.008 1 62.06 9 ALA B CA 1
ATOM 1428 C C . ALA B 1 9 ? -3.43 -32.562 -12.555 1 62.06 9 ALA B C 1
ATOM 1430 O O . ALA B 1 9 ? -4.426 -32.656 -11.828 1 62.06 9 ALA B O 1
ATOM 1431 N N . ALA B 1 10 ? -2.271 -32.5 -12.016 1 77.06 10 ALA B N 1
ATOM 1432 C CA . ALA B 1 10 ? -2.09 -32.219 -10.586 1 77.06 10 ALA B CA 1
ATOM 1433 C C . ALA B 1 10 ? -2.848 -30.969 -10.172 1 77.06 10 ALA B C 1
ATOM 1435 O O . ALA B 1 10 ? -2.861 -29.969 -10.906 1 77.06 10 ALA B O 1
ATOM 1436 N N . ALA B 1 11 ? -3.773 -31.078 -9.227 1 86.25 11 ALA B N 1
ATOM 1437 C CA . ALA B 1 11 ? -4.602 -30.016 -8.688 1 86.25 11 ALA B CA 1
ATOM 1438 C C . ALA B 1 11 ? -3.736 -28.891 -8.125 1 86.25 11 ALA B C 1
ATOM 1440 O O . ALA B 1 11 ? -2.645 -29.125 -7.605 1 86.25 11 ALA B O 1
ATOM 1441 N N . VAL B 1 12 ? -4.039 -27.688 -8.469 1 92.44 12 VAL B N 1
ATOM 1442 C CA . VAL B 1 12 ? -3.354 -26.516 -7.926 1 92.44 12 VAL B CA 1
ATOM 1443 C C . VAL B 1 12 ? -3.826 -26.25 -6.5 1 92.44 12 VAL B C 1
ATOM 1445 O O . VAL B 1 12 ? -5.027 -26.266 -6.227 1 92.44 12 VAL B O 1
ATOM 1448 N N . SER B 1 13 ? -2.951 -26.156 -5.574 1 95.19 13 SER B N 1
ATOM 1449 C CA . SER B 1 13 ? -3.256 -25.75 -4.203 1 95.19 13 SER B CA 1
ATOM 1450 C C . SER B 1 13 ? -2.543 -24.453 -3.83 1 95.19 13 SER B C 1
ATOM 1452 O O . SER B 1 13 ? -1.435 -24.203 -4.301 1 95.19 13 SER B O 1
ATOM 1454 N N . VAL B 1 14 ? -3.156 -23.609 -3.027 1 97.5 14 VAL B N 1
ATOM 1455 C CA . VAL B 1 14 ? -2.578 -22.344 -2.586 1 97.5 14 VAL B CA 1
ATOM 1456 C C . VAL B 1 14 ? -2.438 -22.344 -1.065 1 97.5 14 VAL B C 1
ATOM 1458 O O . VAL B 1 14 ? -3.342 -22.781 -0.351 1 97.5 14 VAL B O 1
ATOM 1461 N N . ARG B 1 15 ? -1.35 -21.891 -0.56 1 98.06 15 ARG B N 1
ATOM 1462 C CA . ARG B 1 15 ? -1.078 -21.828 0.872 1 98.06 15 ARG B CA 1
ATOM 1463 C C . ARG B 1 15 ? -0.19 -20.625 1.202 1 98.06 15 ARG B C 1
ATOM 1465 O O . ARG B 1 15 ? 0.481 -20.078 0.322 1 98.06 15 ARG B O 1
ATOM 1472 N N . PRO B 1 16 ? -0.219 -20.156 2.488 1 98.25 16 PRO B N 1
ATOM 1473 C CA . PRO B 1 16 ? 0.803 -19.188 2.879 1 98.25 16 PRO B CA 1
ATOM 1474 C C . PRO B 1 16 ? 2.223 -19.703 2.664 1 98.25 16 PRO B C 1
ATOM 1476 O O . PRO B 1 16 ? 2.494 -20.891 2.879 1 98.25 16 PRO B O 1
ATOM 1479 N N . ALA B 1 17 ? 3.082 -18.828 2.252 1 98.5 17 ALA B N 1
ATOM 1480 C CA . ALA B 1 17 ? 4.484 -19.203 2.062 1 98.5 17 ALA B CA 1
ATOM 1481 C C . ALA B 1 17 ? 5.184 -19.406 3.402 1 98.5 17 ALA B C 1
ATOM 1483 O O . ALA B 1 17 ? 4.742 -18.875 4.426 1 98.5 17 ALA B O 1
ATOM 1484 N N . THR B 1 18 ? 6.223 -20.188 3.393 1 97.81 18 THR B N 1
ATOM 1485 C CA . THR B 1 18 ? 7.152 -20.344 4.504 1 97.81 18 THR B CA 1
ATOM 1486 C C . THR B 1 18 ? 8.531 -19.797 4.137 1 97.81 18 THR B C 1
ATOM 1488 O O . THR B 1 18 ? 8.773 -19.453 2.98 1 97.81 18 THR B O 1
ATOM 1491 N N . ARG B 1 19 ? 9.398 -19.766 5.102 1 97.5 19 ARG B N 1
ATOM 1492 C CA . ARG B 1 19 ? 10.781 -19.328 4.887 1 97.5 19 ARG B CA 1
ATOM 1493 C C . ARG B 1 19 ? 11.43 -20.141 3.764 1 97.5 19 ARG B C 1
ATOM 1495 O O . ARG B 1 19 ? 12.203 -19.594 2.973 1 97.5 19 ARG B O 1
ATOM 1502 N N . ALA B 1 20 ? 11.125 -21.359 3.744 1 97.44 20 ALA B N 1
ATOM 1503 C CA . ALA B 1 20 ? 11.758 -22.266 2.795 1 97.44 20 ALA B CA 1
ATOM 1504 C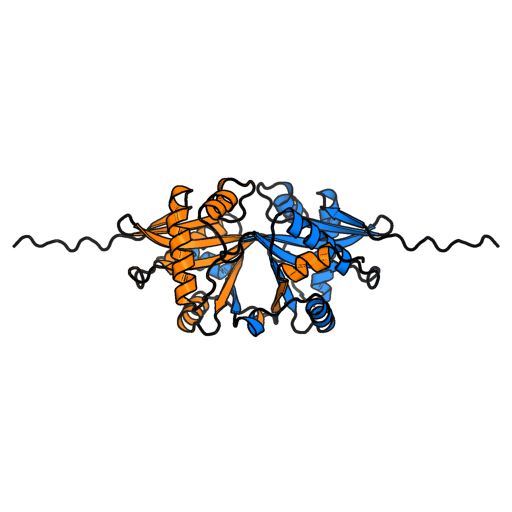 C . ALA B 1 20 ? 11.32 -21.953 1.364 1 97.44 20 ALA B C 1
ATOM 1506 O O . ALA B 1 20 ? 11.977 -22.375 0.406 1 97.44 20 ALA B O 1
ATOM 1507 N N . ASP B 1 21 ? 10.219 -21.25 1.211 1 98.38 21 ASP B N 1
ATOM 1508 C CA . ASP B 1 21 ? 9.695 -20.953 -0.117 1 98.38 21 ASP B CA 1
ATOM 1509 C C . ASP B 1 21 ? 10.367 -19.719 -0.704 1 98.38 21 ASP B C 1
ATOM 1511 O O . ASP B 1 21 ? 10.188 -19.406 -1.885 1 98.38 21 ASP B O 1
ATOM 1515 N N . MET B 1 22 ? 11.188 -18.984 0.104 1 98.44 22 MET B N 1
ATOM 1516 C CA . MET B 1 22 ? 11.641 -17.656 -0.302 1 98.44 22 MET B CA 1
ATOM 1517 C C . MET B 1 22 ? 12.633 -17.75 -1.46 1 98.44 22 MET B C 1
ATOM 1519 O O . MET B 1 22 ? 12.742 -16.812 -2.262 1 98.44 22 MET B O 1
ATOM 1523 N N . GLN B 1 23 ? 13.367 -18.859 -1.604 1 98.44 23 GLN B N 1
ATOM 1524 C CA . GLN B 1 23 ? 14.203 -19.016 -2.789 1 98.44 23 GLN B CA 1
ATOM 1525 C C . GLN B 1 23 ? 13.352 -19.078 -4.059 1 98.44 23 GLN B C 1
ATOM 1527 O O . GLN B 1 23 ? 13.719 -18.484 -5.074 1 98.44 23 GLN B O 1
ATOM 1532 N N . HIS B 1 24 ? 12.234 -19.859 -4.008 1 98 24 HIS B N 1
ATOM 1533 C CA . HIS B 1 24 ? 11.328 -19.938 -5.152 1 98 24 HIS B CA 1
ATOM 1534 C C . HIS B 1 24 ? 10.75 -18.562 -5.488 1 98 24 HIS B C 1
ATOM 1536 O O . HIS B 1 24 ? 10.664 -18.188 -6.664 1 98 24 HIS B O 1
ATOM 1542 N N . VAL B 1 25 ? 10.336 -17.844 -4.469 1 98.12 25 VAL B N 1
ATOM 1543 C CA . VAL B 1 25 ? 9.766 -16.5 -4.652 1 98.12 25 VAL B CA 1
ATOM 1544 C C . VAL B 1 25 ? 10.797 -15.578 -5.285 1 98.12 25 VAL B C 1
ATOM 1546 O O . VAL B 1 25 ? 10.5 -14.867 -6.246 1 98.12 25 VAL B O 1
ATOM 1549 N N . TYR B 1 26 ? 12.031 -15.672 -4.766 1 97.88 26 TYR B N 1
ATOM 1550 C CA . TYR B 1 26 ? 13.141 -14.891 -5.305 1 97.88 26 TYR B CA 1
ATOM 1551 C C . TYR B 1 26 ? 13.336 -15.18 -6.789 1 97.88 26 TYR B C 1
ATOM 1553 O O . TYR B 1 26 ? 13.438 -14.25 -7.594 1 97.88 26 TYR B O 1
ATOM 1561 N N . ASP B 1 27 ? 13.367 -16.438 -7.145 1 96.88 27 ASP B N 1
ATOM 1562 C CA . ASP B 1 27 ? 13.555 -16.828 -8.539 1 96.88 27 ASP B CA 1
ATOM 1563 C C . ASP B 1 27 ? 12.438 -16.281 -9.414 1 96.88 27 ASP B C 1
ATOM 1565 O O . ASP B 1 27 ? 12.688 -15.766 -10.508 1 96.88 27 ASP B O 1
ATOM 1569 N N . MET B 1 28 ? 11.25 -16.359 -8.977 1 96.62 28 MET B N 1
ATOM 1570 C CA . MET B 1 28 ? 10.094 -15.945 -9.758 1 96.62 28 MET B CA 1
ATOM 1571 C C . MET B 1 28 ? 10.031 -14.43 -9.875 1 96.62 28 MET B C 1
ATOM 1573 O O . MET B 1 28 ? 9.578 -13.898 -10.891 1 96.62 28 MET B O 1
ATOM 1577 N N . ILE B 1 29 ? 10.445 -13.688 -8.82 1 96.56 29 ILE B N 1
ATOM 1578 C CA . ILE B 1 29 ? 10.555 -12.234 -8.93 1 96.56 29 ILE B CA 1
ATOM 1579 C C . ILE B 1 29 ? 11.5 -11.875 -10.07 1 96.56 29 ILE B C 1
ATOM 1581 O O . ILE B 1 29 ? 11.211 -10.977 -10.867 1 96.56 29 ILE B O 1
ATOM 1585 N N . HIS B 1 30 ? 12.602 -12.578 -10.203 1 94.94 30 HIS B N 1
ATOM 1586 C CA . HIS B 1 30 ? 13.578 -12.328 -11.258 1 94.94 30 HIS B CA 1
ATOM 1587 C C . HIS B 1 30 ? 13.031 -12.727 -12.625 1 94.94 30 HIS B C 1
ATOM 1589 O O . HIS B 1 30 ? 13.273 -12.047 -13.617 1 94.94 30 HIS B O 1
ATOM 1595 N N . GLU B 1 31 ? 12.312 -13.844 -12.664 1 93.31 31 GLU B N 1
ATOM 1596 C CA . GLU B 1 31 ? 11.656 -14.25 -13.898 1 93.31 31 GLU B CA 1
ATOM 1597 C C . GLU B 1 31 ? 10.656 -13.195 -14.375 1 93.31 31 GLU B C 1
ATOM 1599 O O . GLU B 1 31 ? 10.594 -12.891 -15.562 1 93.31 31 GLU B O 1
ATOM 1604 N N . LEU B 1 32 ? 9.906 -12.672 -13.43 1 91.88 32 LEU B N 1
ATOM 1605 C CA . LEU B 1 32 ? 8.938 -11.617 -13.734 1 91.88 32 LEU B CA 1
ATOM 1606 C C . LEU B 1 32 ? 9.641 -10.383 -14.289 1 91.88 32 LEU B C 1
ATOM 1608 O O . LEU B 1 32 ? 9.188 -9.789 -15.273 1 91.88 32 LEU B O 1
ATOM 1612 N N . ALA B 1 33 ? 10.727 -9.961 -13.609 1 90.5 33 ALA B N 1
ATOM 1613 C CA . ALA B 1 33 ? 11.508 -8.805 -14.047 1 90.5 33 ALA B CA 1
ATOM 1614 C C . ALA B 1 33 ? 12.008 -8.992 -15.477 1 90.5 33 ALA B C 1
ATOM 1616 O O . ALA B 1 33 ? 11.969 -8.062 -16.281 1 90.5 33 ALA B O 1
ATOM 1617 N N . GLU B 1 34 ? 12.484 -10.156 -15.758 1 87.38 34 GLU B N 1
ATOM 1618 C CA . GLU B 1 34 ? 12.953 -10.469 -17.094 1 87.38 34 GLU B CA 1
ATOM 1619 C C . GLU B 1 34 ? 11.82 -10.383 -18.125 1 87.38 34 GLU B C 1
ATOM 1621 O O . GLU B 1 34 ? 12 -9.844 -19.203 1 87.38 34 GLU B O 1
ATOM 1626 N N . TYR B 1 35 ? 10.727 -10.906 -17.719 1 83.81 35 TYR B N 1
ATOM 1627 C CA . TYR B 1 35 ? 9.555 -10.883 -18.594 1 83.81 35 TYR B CA 1
ATOM 1628 C C . TYR B 1 35 ? 9.141 -9.453 -18.906 1 83.81 35 TYR B C 1
ATOM 1630 O O . TYR B 1 35 ? 8.719 -9.156 -20.031 1 83.81 35 TYR B O 1
ATOM 1638 N N . GLU B 1 36 ? 9.32 -8.562 -17.922 1 81.25 36 GLU B N 1
ATOM 1639 C CA . GLU B 1 36 ? 8.898 -7.172 -18.062 1 81.25 36 GLU B CA 1
ATOM 1640 C C . GLU B 1 36 ? 10.008 -6.324 -18.688 1 81.25 36 GLU B C 1
ATOM 1642 O O . GLU B 1 36 ? 9.852 -5.113 -18.859 1 81.25 36 GLU B O 1
ATOM 1647 N N . GLY B 1 37 ? 11.094 -6.883 -19.031 1 77.94 37 GLY B N 1
ATOM 1648 C CA . GLY B 1 37 ? 12.172 -6.195 -19.734 1 77.94 37 GLY B CA 1
ATOM 1649 C C . GLY B 1 37 ? 12.953 -5.246 -18.844 1 77.94 37 GLY B C 1
ATOM 1650 O O . GLY B 1 37 ? 13.359 -4.168 -19.281 1 77.94 37 GLY B O 1
ATOM 1651 N N . MET B 1 38 ? 13.047 -5.492 -17.578 1 71.88 38 MET B N 1
ATOM 1652 C CA . MET B 1 38 ? 13.781 -4.629 -16.656 1 71.88 38 MET B CA 1
ATOM 1653 C C . MET B 1 38 ? 15.211 -5.125 -16.484 1 71.88 38 MET B C 1
ATOM 1655 O O . MET B 1 38 ? 15.453 -6.09 -15.75 1 71.88 38 MET B O 1
ATOM 1659 N N . PRO B 1 39 ? 16.109 -4.445 -17.109 1 64.31 39 PRO B N 1
ATOM 1660 C CA . PRO B 1 39 ? 17.469 -4.973 -17.203 1 64.31 39 PRO B CA 1
ATOM 1661 C C . PRO B 1 39 ? 18.203 -4.953 -15.867 1 64.31 39 PRO B C 1
ATOM 1663 O O . PRO B 1 39 ? 19.047 -5.812 -15.609 1 64.31 39 PRO B O 1
ATOM 1666 N N . ASP B 1 40 ? 18.062 -3.951 -15.078 1 77.12 40 ASP B N 1
ATOM 1667 C CA . ASP B 1 40 ? 18.844 -3.85 -13.852 1 77.12 40 ASP B CA 1
ATOM 1668 C C . ASP B 1 40 ? 18.344 -4.832 -12.797 1 77.12 40 ASP B C 1
ATOM 1670 O O . ASP B 1 40 ? 19.078 -5.164 -11.852 1 77.12 40 ASP B O 1
ATOM 1674 N N . GLY B 1 41 ? 17.172 -5.449 -13.031 1 79.5 41 GLY B N 1
ATOM 1675 C CA . GLY B 1 41 ? 16.578 -6.484 -12.203 1 79.5 41 GLY B CA 1
ATOM 1676 C C . GLY B 1 41 ? 16.281 -6.02 -10.789 1 79.5 41 GLY B C 1
ATOM 1677 O O . GLY B 1 41 ? 16.562 -4.875 -10.43 1 79.5 41 GLY B O 1
ATOM 1678 N N . PRO B 1 42 ? 15.68 -6.844 -9.953 1 88.06 42 PRO B N 1
ATOM 1679 C CA . PRO B 1 42 ? 15.344 -6.531 -8.562 1 88.06 42 PRO B CA 1
ATOM 1680 C C . PRO B 1 42 ? 16.578 -6.348 -7.688 1 88.06 42 PRO B C 1
ATOM 1682 O O . PRO B 1 42 ? 17.609 -7.004 -7.91 1 88.06 42 PRO B O 1
ATOM 1685 N N . ARG B 1 43 ? 16.531 -5.375 -6.863 1 88.62 43 ARG B N 1
ATOM 1686 C CA . ARG B 1 43 ? 17.578 -5.102 -5.895 1 88.62 43 ARG B CA 1
ATOM 1687 C C . ARG B 1 43 ? 17.266 -5.73 -4.543 1 88.62 43 ARG B C 1
ATOM 1689 O O . ARG B 1 43 ? 17.094 -5.023 -3.547 1 88.62 43 ARG B O 1
ATOM 1696 N N . LEU B 1 44 ? 17.109 -6.996 -4.484 1 94 44 LEU B N 1
ATOM 1697 C CA . LEU B 1 44 ? 16.891 -7.719 -3.238 1 94 44 LEU B CA 1
ATOM 1698 C C . LEU B 1 44 ? 17.516 -9.109 -3.301 1 94 44 LEU B C 1
ATOM 1700 O O . LEU B 1 44 ? 17.75 -9.641 -4.391 1 94 44 LEU B O 1
ATOM 1704 N N . SER B 1 45 ? 17.828 -9.688 -2.1 1 96.38 45 SER B N 1
ATOM 1705 C CA . SER B 1 45 ? 18.344 -11.047 -1.959 1 96.38 45 SER B CA 1
ATOM 1706 C C . SER B 1 45 ? 17.328 -11.961 -1.28 1 96.38 45 SER B C 1
ATOM 1708 O O . SER B 1 45 ? 16.312 -11.484 -0.74 1 96.38 45 SER B O 1
ATOM 1710 N N . VAL B 1 46 ? 17.594 -13.242 -1.381 1 97.94 46 VAL B N 1
ATOM 1711 C CA . VAL B 1 46 ? 16.766 -14.203 -0.657 1 97.94 46 VAL B CA 1
ATOM 1712 C C . VAL B 1 46 ? 16.797 -13.883 0.836 1 97.94 46 VAL B C 1
ATOM 1714 O O . VAL B 1 46 ? 15.766 -13.953 1.512 1 97.94 46 VAL B O 1
ATOM 1717 N N . ASP B 1 47 ? 17.969 -13.492 1.314 1 97.88 47 ASP B N 1
ATOM 1718 C CA . ASP B 1 47 ? 18.109 -13.141 2.723 1 97.88 47 ASP B CA 1
ATOM 1719 C C . ASP B 1 47 ? 17.234 -11.938 3.076 1 97.88 47 ASP B C 1
ATOM 1721 O O . ASP B 1 47 ? 16.688 -11.859 4.18 1 97.88 47 ASP B O 1
ATOM 1725 N N . ASP B 1 48 ? 17.125 -11.023 2.215 1 97.81 48 ASP B N 1
ATOM 1726 C CA . ASP B 1 48 ? 16.25 -9.867 2.428 1 97.81 48 ASP B CA 1
ATOM 1727 C C . ASP B 1 48 ? 14.797 -10.305 2.566 1 97.81 48 ASP B C 1
ATOM 1729 O O . ASP B 1 48 ? 14.086 -9.836 3.455 1 97.81 48 ASP B O 1
ATOM 1733 N N . LEU B 1 49 ? 14.406 -11.211 1.671 1 98.31 49 LEU B N 1
ATOM 1734 C CA . LEU B 1 49 ? 13.039 -11.719 1.708 1 98.31 49 LEU B CA 1
ATOM 1735 C C . LEU B 1 49 ? 12.766 -12.453 3.018 1 98.31 49 LEU B C 1
ATOM 1737 O O . LEU B 1 49 ? 11.727 -12.25 3.645 1 98.31 49 LEU B O 1
ATOM 1741 N N . VAL B 1 50 ? 13.688 -13.25 3.381 1 98.44 50 VAL B N 1
ATOM 1742 C CA . V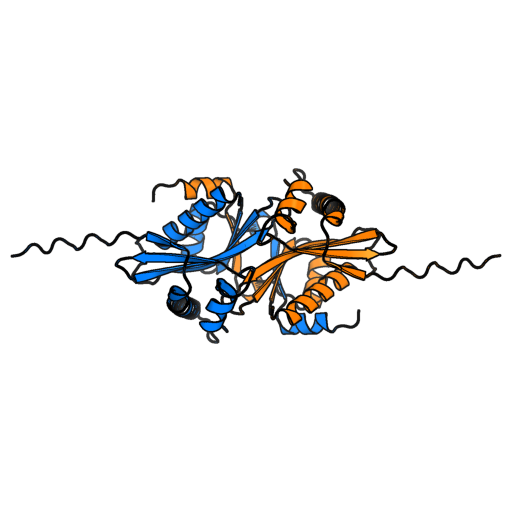AL B 1 50 ? 13.539 -14.008 4.617 1 98.44 50 VAL B CA 1
ATOM 1743 C C . VAL B 1 50 ? 13.484 -13.055 5.809 1 98.44 50 VAL B C 1
ATOM 1745 O O . VAL B 1 50 ? 12.617 -13.172 6.672 1 98.44 50 VAL B O 1
ATOM 1748 N N . ARG B 1 51 ? 14.352 -12.133 5.84 1 97.88 51 ARG B N 1
ATOM 1749 C CA . ARG B 1 51 ? 14.43 -11.18 6.941 1 97.88 51 ARG B CA 1
ATOM 1750 C C . ARG B 1 51 ? 13.156 -10.344 7.035 1 97.88 51 ARG B C 1
ATOM 1752 O O . ARG B 1 51 ? 12.531 -10.273 8.094 1 97.88 51 ARG B O 1
ATOM 1759 N N . ASP B 1 52 ? 12.766 -9.758 5.973 1 97.69 52 ASP B N 1
ATOM 1760 C CA . ASP B 1 52 ? 11.664 -8.797 5.969 1 97.69 52 ASP B CA 1
ATOM 1761 C C . ASP B 1 52 ? 10.32 -9.508 6.074 1 97.69 52 ASP B C 1
ATOM 1763 O O . ASP B 1 52 ? 9.344 -8.93 6.562 1 97.69 52 ASP B O 1
ATOM 1767 N N . GLY B 1 53 ? 10.281 -10.703 5.633 1 97.44 53 GLY B N 1
ATOM 1768 C CA . GLY B 1 53 ? 9.023 -11.438 5.633 1 97.44 53 GLY B CA 1
ATOM 1769 C C . GLY B 1 53 ? 8.828 -12.297 6.867 1 97.44 53 GLY B C 1
ATOM 1770 O O . GLY B 1 53 ? 7.695 -12.57 7.27 1 97.44 53 GLY B O 1
ATOM 1771 N N . PHE B 1 54 ? 9.953 -12.703 7.488 1 97.69 54 PHE B N 1
ATOM 1772 C CA . PHE B 1 54 ? 9.789 -13.742 8.5 1 97.69 54 PHE B CA 1
ATOM 1773 C C . PHE B 1 54 ? 10.578 -13.406 9.758 1 97.69 54 PHE B C 1
ATOM 1775 O O . PHE B 1 54 ? 10.266 -13.906 10.844 1 97.69 54 PHE B O 1
ATOM 1782 N N . ASP B 1 55 ? 11.578 -12.633 9.68 1 97.12 55 ASP B N 1
ATOM 1783 C CA . ASP B 1 55 ? 12.438 -12.375 10.836 1 97.12 55 ASP B CA 1
ATOM 1784 C C . ASP B 1 55 ? 12.125 -11.016 11.453 1 97.12 55 ASP B C 1
ATOM 1786 O O . ASP B 1 55 ? 12.625 -10.695 12.539 1 97.12 55 ASP B O 1
ATOM 1790 N N . THR B 1 56 ? 11.461 -10.203 10.789 1 94.69 56 THR B N 1
ATOM 1791 C CA . THR B 1 56 ? 11.062 -8.891 11.297 1 94.69 56 THR B CA 1
ATOM 1792 C C . THR B 1 56 ? 9.625 -8.914 11.805 1 94.69 56 THR B C 1
ATOM 1794 O O . THR B 1 56 ? 8.758 -9.539 11.188 1 94.69 56 THR B O 1
ATOM 1797 N N . SER B 1 57 ? 9.422 -8.188 12.938 1 92.38 57 SER B N 1
ATOM 1798 C CA . SER B 1 57 ? 8.078 -8.047 13.492 1 92.38 57 SER B CA 1
ATOM 1799 C C . SER B 1 57 ? 7.711 -6.582 13.695 1 92.38 57 SER B C 1
ATOM 1801 O O . SER B 1 57 ? 8.383 -5.863 14.438 1 92.38 57 SER B O 1
ATOM 1803 N N . PRO B 1 58 ? 6.695 -6.176 13.078 1 92.81 58 PRO B N 1
ATOM 1804 C CA . PRO B 1 58 ? 5.832 -6.918 12.164 1 92.81 58 PRO B CA 1
ATOM 1805 C C . PRO B 1 58 ? 6.488 -7.176 10.805 1 92.81 58 PRO B C 1
ATOM 1807 O O . PRO B 1 58 ? 7.383 -6.43 10.398 1 92.81 58 PRO B O 1
ATOM 1810 N N . PRO B 1 59 ? 6.008 -8.32 10.133 1 95.94 59 PRO B N 1
ATOM 1811 C CA . PRO B 1 59 ? 6.543 -8.539 8.789 1 95.94 59 PRO B CA 1
ATOM 1812 C C . PRO B 1 59 ? 6.188 -7.414 7.82 1 95.94 59 PRO B C 1
ATOM 1814 O O . PRO B 1 59 ? 5.141 -6.781 7.961 1 95.94 59 PRO B O 1
ATOM 1817 N N . TRP B 1 60 ? 7.031 -7.258 6.824 1 97.25 60 TRP B N 1
ATOM 1818 C CA . TRP B 1 60 ? 6.832 -6.184 5.859 1 97.25 60 TRP B CA 1
ATOM 1819 C C . TRP B 1 60 ? 5.852 -6.602 4.77 1 97.25 60 TRP B C 1
ATOM 1821 O O . TRP B 1 60 ? 5.266 -5.75 4.094 1 97.25 60 TRP B O 1
ATOM 1831 N N . PHE B 1 61 ? 5.762 -7.891 4.598 1 97.81 61 PHE B N 1
ATOM 1832 C CA . PHE B 1 61 ? 4.883 -8.438 3.572 1 97.81 61 PHE B CA 1
ATOM 1833 C C . PHE B 1 61 ? 4.414 -9.836 3.949 1 97.81 61 PHE B C 1
ATOM 1835 O O . PHE B 1 61 ? 4.84 -10.391 4.969 1 97.81 61 PHE B O 1
ATOM 1842 N N . PHE B 1 62 ? 3.453 -10.328 3.213 1 97.94 62 PHE B N 1
ATOM 1843 C CA . PHE B 1 62 ? 3.104 -11.75 3.24 1 97.94 62 PHE B CA 1
ATOM 1844 C C . PHE B 1 62 ? 2.998 -12.305 1.826 1 97.94 62 PHE B C 1
ATOM 1846 O O . PHE B 1 62 ? 2.826 -11.555 0.866 1 97.94 62 PHE B O 1
ATOM 1853 N N . VAL B 1 63 ? 3.17 -13.602 1.725 1 98.69 63 VAL B N 1
ATOM 1854 C CA . VAL B 1 63 ? 3.188 -14.227 0.406 1 98.69 63 VAL B CA 1
ATOM 1855 C C . VAL B 1 63 ? 2.301 -15.477 0.411 1 98.69 63 VAL B C 1
ATOM 1857 O O . VAL B 1 63 ? 2.328 -16.25 1.362 1 98.69 63 VAL B O 1
ATOM 1860 N N . LEU B 1 64 ? 1.497 -15.609 -0.626 1 98.75 64 LEU B N 1
ATOM 1861 C CA . LEU B 1 64 ? 0.845 -16.859 -0.975 1 98.75 64 LEU B CA 1
ATOM 1862 C C . LEU B 1 64 ? 1.601 -17.578 -2.09 1 98.75 64 LEU B C 1
ATOM 1864 O O . LEU B 1 64 ? 2.07 -16.938 -3.035 1 98.75 64 LEU B O 1
ATOM 1868 N N . VAL B 1 65 ? 1.719 -18.875 -1.969 1 98.62 65 VAL B N 1
ATOM 1869 C CA . VAL B 1 65 ? 2.334 -19.656 -3.039 1 98.62 65 VAL B CA 1
ATOM 1870 C C . VAL B 1 65 ? 1.345 -20.688 -3.559 1 98.62 65 VAL B C 1
ATOM 1872 O O . VAL B 1 65 ? 0.532 -21.219 -2.795 1 98.62 65 VAL B O 1
ATOM 1875 N N . ALA B 1 66 ? 1.396 -20.906 -4.84 1 97.88 66 ALA B N 1
ATOM 1876 C CA . ALA B 1 66 ? 0.631 -21.953 -5.512 1 97.88 66 ALA B CA 1
ATOM 1877 C C . ALA B 1 66 ? 1.516 -23.156 -5.84 1 97.88 66 ALA B C 1
ATOM 1879 O O . ALA B 1 66 ? 2.617 -23 -6.371 1 97.88 66 ALA B O 1
ATOM 1880 N N . GLU B 1 67 ? 1.001 -24.297 -5.543 1 96.5 67 GLU B N 1
ATOM 1881 C CA . GLU B 1 67 ? 1.722 -25.531 -5.812 1 96.5 67 GLU B CA 1
ATOM 1882 C C . GLU B 1 67 ? 0.959 -26.406 -6.801 1 96.5 67 GLU B C 1
ATOM 1884 O O . GLU B 1 67 ? -0.271 -26.469 -6.758 1 96.5 67 GLU B O 1
ATOM 1889 N N . ARG B 1 68 ? 1.689 -26.984 -7.613 1 93.75 68 ARG B N 1
ATOM 1890 C CA . ARG B 1 68 ? 1.193 -27.984 -8.57 1 93.75 68 ARG B CA 1
ATOM 1891 C C . ARG B 1 68 ? 2.213 -29.094 -8.789 1 93.75 68 ARG B C 1
ATOM 1893 O O . ARG B 1 68 ? 3.367 -28.828 -9.133 1 93.75 68 ARG B O 1
ATOM 1900 N N . GLY B 1 69 ? 1.784 -30.375 -8.562 1 89.56 69 GLY B N 1
ATOM 1901 C CA . GLY B 1 69 ? 2.691 -31.484 -8.75 1 89.56 69 GLY B CA 1
ATOM 1902 C C . GLY B 1 69 ? 3.895 -31.453 -7.832 1 89.56 69 GLY B C 1
ATOM 1903 O O . GLY B 1 69 ? 5.012 -31.766 -8.242 1 89.56 69 GLY B O 1
ATOM 1904 N N . GLY B 1 70 ? 3.764 -30.766 -6.68 1 89.81 70 GLY B N 1
ATOM 1905 C CA . GLY B 1 70 ? 4.824 -30.734 -5.684 1 89.81 70 GLY B CA 1
ATOM 1906 C C . GLY B 1 70 ? 5.777 -29.578 -5.871 1 89.81 70 GLY B C 1
ATOM 1907 O O . GLY B 1 70 ? 6.715 -29.406 -5.09 1 89.81 70 GLY B O 1
ATOM 1908 N N . ALA B 1 71 ? 5.488 -28.828 -6.887 1 94.31 71 ALA B N 1
ATOM 1909 C CA . ALA B 1 71 ? 6.375 -27.688 -7.164 1 94.31 71 ALA B CA 1
ATOM 1910 C C . ALA B 1 71 ? 5.645 -26.359 -6.98 1 94.31 71 ALA B C 1
ATOM 1912 O O . ALA B 1 71 ? 4.453 -26.266 -7.273 1 94.31 71 ALA B O 1
ATOM 1913 N N . VAL B 1 72 ? 6.406 -25.375 -6.48 1 97.06 72 VAL B N 1
ATOM 1914 C CA . VAL B 1 72 ? 5.871 -24.016 -6.438 1 97.06 72 VAL B CA 1
ATOM 1915 C C . VAL B 1 72 ? 5.863 -23.422 -7.844 1 97.06 72 VAL B C 1
ATOM 1917 O O . VAL B 1 72 ? 6.91 -23.297 -8.484 1 97.06 72 VAL B O 1
ATOM 1920 N N . VAL B 1 73 ? 4.672 -23.062 -8.312 1 96.88 73 VAL B N 1
ATOM 1921 C CA . VAL B 1 73 ? 4.566 -22.656 -9.711 1 96.88 73 VAL B CA 1
ATOM 1922 C C . VAL B 1 73 ? 4.098 -21.203 -9.805 1 96.88 73 VAL B C 1
ATOM 1924 O O . VAL B 1 73 ? 3.994 -20.656 -10.898 1 96.88 73 VAL B O 1
ATOM 1927 N N . GLY B 1 74 ? 3.752 -20.578 -8.734 1 97.75 74 GLY B N 1
ATOM 1928 C CA . GLY B 1 74 ? 3.32 -19.203 -8.719 1 97.75 74 GLY B CA 1
ATOM 1929 C C . GLY B 1 74 ? 3.303 -18.594 -7.324 1 97.75 74 GLY B C 1
ATOM 1930 O O . GLY B 1 74 ? 3.422 -19.312 -6.328 1 97.75 74 GLY B O 1
ATOM 1931 N N . HIS B 1 75 ? 3.215 -17.25 -7.312 1 98.56 75 HIS B N 1
ATOM 1932 C CA . HIS B 1 75 ? 3.117 -16.578 -6.02 1 98.56 75 HIS B CA 1
ATOM 1933 C C . HIS B 1 75 ? 2.361 -15.258 -6.141 1 98.56 75 HIS B C 1
ATOM 1935 O O . HIS B 1 75 ? 2.221 -14.719 -7.238 1 98.56 75 HIS B O 1
ATOM 1941 N N . ALA B 1 76 ? 1.804 -14.867 -5.074 1 98.56 76 ALA B N 1
ATOM 1942 C CA . ALA B 1 76 ? 1.312 -13.508 -4.848 1 98.56 76 ALA B CA 1
ATOM 1943 C C . ALA B 1 76 ? 1.99 -12.875 -3.637 1 98.56 76 ALA B C 1
ATOM 1945 O O . ALA B 1 76 ? 1.805 -13.328 -2.504 1 98.56 76 ALA B O 1
ATOM 1946 N N . LEU B 1 77 ? 2.896 -11.914 -3.883 1 98.62 77 LEU B N 1
ATOM 1947 C CA . LEU B 1 77 ? 3.473 -11.109 -2.809 1 98.62 77 LEU B CA 1
ATOM 1948 C C . LEU B 1 77 ? 2.584 -9.914 -2.486 1 98.62 77 LEU B C 1
ATOM 1950 O O . LEU B 1 77 ? 2.295 -9.102 -3.361 1 98.62 77 LEU B O 1
ATOM 1954 N N . CYS B 1 78 ? 2.148 -9.75 -1.207 1 98.56 78 CYS B N 1
ATOM 1955 C CA . CYS B 1 78 ? 1.116 -8.789 -0.838 1 98.56 78 CYS B CA 1
ATOM 1956 C C . CYS B 1 78 ? 1.519 -8.008 0.405 1 98.56 78 CYS B C 1
ATOM 1958 O O . CYS B 1 78 ? 2.369 -8.453 1.176 1 98.56 78 CYS B O 1
ATOM 1960 N N . ASN B 1 79 ? 0.908 -6.891 0.506 1 97.81 79 ASN B N 1
ATOM 1961 C CA . ASN B 1 79 ? 1.039 -6.023 1.674 1 97.81 79 ASN B CA 1
ATOM 1962 C C . ASN B 1 79 ? -0.315 -5.746 2.32 1 97.81 79 ASN B C 1
ATOM 1964 O O . ASN B 1 79 ? -1.343 -5.742 1.642 1 97.81 79 ASN B O 1
ATOM 1968 N N . ARG B 1 80 ? -0.222 -5.594 3.688 1 96.62 80 ARG B N 1
ATOM 1969 C CA . ARG B 1 80 ? -1.373 -4.996 4.355 1 96.62 80 ARG B CA 1
ATOM 1970 C C . ARG B 1 80 ? -1.395 -3.482 4.164 1 96.62 80 ARG B C 1
ATOM 1972 O O . ARG B 1 80 ? -0.342 -2.844 4.109 1 96.62 80 ARG B O 1
ATOM 1979 N N . ALA B 1 81 ? -2.561 -2.994 4.008 1 97.25 81 ALA B N 1
ATOM 1980 C CA . ALA B 1 81 ? -2.768 -1.555 3.867 1 97.25 81 ALA B CA 1
ATOM 1981 C C . ALA B 1 81 ? -4.016 -1.104 4.617 1 97.25 81 ALA B C 1
ATOM 1983 O O . ALA B 1 81 ? -4.758 -1.93 5.152 1 97.25 81 ALA B O 1
ATOM 1984 N N . TYR B 1 82 ? -4.184 0.199 4.719 1 97.88 82 TYR B N 1
ATOM 1985 C CA . TYR B 1 82 ? -5.34 0.782 5.387 1 97.88 82 TYR B CA 1
ATOM 1986 C C . TYR B 1 82 ? -5.871 1.981 4.613 1 97.88 82 TYR B C 1
ATOM 1988 O O . TYR B 1 82 ? -5.098 2.82 4.148 1 97.88 82 TYR B O 1
ATOM 1996 N N . SER B 1 83 ? -7.133 1.98 4.438 1 96.19 83 SER B N 1
ATOM 1997 C CA . SER B 1 83 ? -7.852 3.078 3.797 1 96.19 83 SER B CA 1
ATOM 1998 C C . SER B 1 83 ? -8.594 3.926 4.824 1 96.19 83 SER B C 1
ATOM 2000 O O . SER B 1 83 ? -9.328 3.398 5.66 1 96.19 83 SER B O 1
ATOM 2002 N N . SER B 1 84 ? -8.328 5.203 4.719 1 93.62 84 SER B N 1
ATOM 2003 C CA . SER B 1 84 ? -9.078 6.098 5.594 1 93.62 84 SER B CA 1
ATOM 2004 C C . SER B 1 84 ? -10.547 6.164 5.195 1 93.62 84 SER B C 1
ATOM 2006 O O . SER B 1 84 ? -11.344 6.828 5.855 1 93.62 84 SER B O 1
ATOM 2008 N N . TRP B 1 85 ? -10.93 5.473 4.125 1 90.5 85 TRP B N 1
ATOM 2009 C CA . TRP B 1 85 ? -12.305 5.453 3.641 1 90.5 85 TRP B CA 1
ATOM 2010 C C . TRP B 1 85 ? -12.977 4.125 3.971 1 90.5 85 TRP B C 1
ATOM 2012 O O . TRP B 1 85 ? -14.102 4.102 4.473 1 90.5 85 TRP B O 1
ATOM 2022 N N . THR B 1 86 ? -12.289 3.029 3.758 1 93.31 86 THR B N 1
ATOM 2023 C CA . THR B 1 86 ? -12.938 1.728 3.848 1 93.31 86 THR B CA 1
ATOM 2024 C C . THR B 1 86 ? -12.234 0.839 4.867 1 93.31 86 THR B C 1
ATOM 2026 O O . THR B 1 86 ? -12.617 -0.315 5.066 1 93.31 86 THR B O 1
ATOM 2029 N N . ARG B 1 87 ? -11.219 1.383 5.523 1 96.44 87 ARG B N 1
ATOM 2030 C CA . ARG B 1 87 ? -10.5 0.698 6.594 1 96.44 87 ARG B CA 1
ATOM 2031 C C . ARG B 1 87 ? -9.461 -0.262 6.023 1 96.44 87 ARG B C 1
ATOM 2033 O O . ARG B 1 87 ? -8.523 0.162 5.344 1 96.44 87 ARG B O 1
ATOM 2040 N N . ARG B 1 88 ? -9.594 -1.613 6.258 1 97.81 88 ARG B N 1
ATOM 2041 C CA . ARG B 1 88 ? -8.539 -2.574 5.945 1 97.81 88 ARG B CA 1
ATOM 2042 C C . ARG B 1 88 ? -8.508 -2.879 4.449 1 97.81 88 ARG B C 1
ATOM 2044 O O . ARG B 1 88 ? -9.555 -2.998 3.811 1 97.81 88 ARG B O 1
ATOM 2051 N N . ALA B 1 89 ? -7.289 -3.041 3.924 1 98.38 89 ALA B N 1
ATOM 2052 C CA . ALA B 1 89 ? -7.055 -3.307 2.508 1 98.38 89 ALA B CA 1
ATOM 2053 C C . ALA B 1 89 ? -5.828 -4.195 2.312 1 98.38 89 ALA B C 1
ATOM 2055 O O . ALA B 1 89 ? -5.027 -4.367 3.234 1 98.38 89 ALA B O 1
ATOM 2056 N N . PHE B 1 90 ? -5.727 -4.824 1.158 1 98.56 90 PHE B N 1
ATOM 2057 C CA . PHE B 1 90 ? -4.504 -5.48 0.712 1 98.56 90 PHE B CA 1
ATOM 2058 C C . PHE B 1 90 ? -3.943 -4.797 -0.529 1 98.56 90 PHE B C 1
ATOM 2060 O O . PHE B 1 90 ? -4.688 -4.188 -1.298 1 98.56 90 PHE B O 1
ATOM 2067 N N . TYR B 1 91 ? -2.688 -4.848 -0.655 1 98.38 91 TYR B N 1
ATOM 2068 C CA . TYR B 1 91 ? -1.979 -4.402 -1.849 1 98.38 91 TYR B CA 1
ATOM 2069 C C . TYR B 1 91 ? -1.158 -5.531 -2.453 1 98.38 91 TYR B C 1
ATOM 2071 O O . TYR B 1 91 ? -0.294 -6.105 -1.785 1 98.38 91 TYR B O 1
ATOM 2079 N N . VAL B 1 92 ? -1.454 -5.898 -3.695 1 98.44 92 VAL B N 1
ATOM 2080 C CA . VAL B 1 92 ? -0.706 -6.941 -4.387 1 98.44 92 VAL B CA 1
ATOM 2081 C C . VAL B 1 92 ? 0.515 -6.336 -5.074 1 98.44 92 VAL B C 1
ATOM 2083 O O . VAL B 1 92 ? 0.38 -5.574 -6.035 1 98.44 92 VAL B O 1
ATOM 2086 N N . GLU B 1 93 ? 1.686 -6.711 -4.625 1 97.56 93 GLU B N 1
ATOM 2087 C CA . GLU B 1 93 ? 2.936 -6.215 -5.195 1 97.56 93 GLU B CA 1
ATOM 2088 C C . GLU B 1 93 ? 3.326 -7.008 -6.438 1 97.56 93 GLU B C 1
ATOM 2090 O O . GLU B 1 93 ? 3.74 -6.426 -7.445 1 97.56 93 GLU B O 1
ATOM 2095 N N . ASP B 1 94 ? 3.174 -8.312 -6.297 1 96.19 94 ASP B N 1
ATOM 2096 C CA . ASP B 1 94 ? 3.521 -9.211 -7.395 1 96.19 94 ASP B CA 1
ATOM 2097 C C . ASP B 1 94 ? 2.512 -10.352 -7.512 1 96.19 94 ASP B C 1
ATOM 2099 O O . ASP B 1 94 ? 2.055 -10.891 -6.5 1 96.19 94 ASP B O 1
ATOM 2103 N N . LEU B 1 95 ? 2.211 -10.609 -8.695 1 96.06 95 LEU B N 1
ATOM 2104 C CA . LEU B 1 95 ? 1.494 -11.82 -9.086 1 96.06 95 LEU B CA 1
ATOM 2105 C C . LEU B 1 95 ? 2.164 -12.484 -10.281 1 96.06 95 LEU B C 1
ATOM 2107 O O . LEU B 1 95 ? 2.23 -11.906 -11.359 1 96.06 95 LEU B O 1
ATOM 2111 N N . TYR B 1 96 ? 2.697 -13.648 -9.992 1 96 96 TYR B N 1
ATOM 2112 C CA . TYR B 1 96 ? 3.443 -14.32 -11.047 1 96 96 TYR B CA 1
ATOM 2113 C C . TYR B 1 96 ? 3.105 -15.805 -11.094 1 96 96 TYR B C 1
ATOM 2115 O O . TYR B 1 96 ? 2.967 -16.453 -10.047 1 96 96 TYR B O 1
ATOM 2123 N N . VAL B 1 97 ? 2.93 -16.281 -12.25 1 95.75 97 VAL B N 1
ATOM 2124 C CA . VAL B 1 97 ? 2.738 -17.703 -12.539 1 95.75 97 VAL B CA 1
ATOM 2125 C C . VAL B 1 97 ? 3.75 -18.156 -13.586 1 95.75 97 VAL B C 1
ATOM 2127 O O . VAL B 1 97 ? 3.879 -17.531 -14.641 1 95.75 97 VAL B O 1
ATOM 2130 N N . ARG B 1 98 ? 4.461 -19.203 -13.273 1 95.25 98 ARG B N 1
ATOM 2131 C CA . ARG B 1 98 ? 5.422 -19.734 -14.234 1 95.25 98 ARG B CA 1
ATOM 2132 C C . ARG B 1 98 ? 4.738 -20.094 -15.547 1 95.25 98 ARG B C 1
ATOM 2134 O O . ARG B 1 98 ? 3.619 -20.609 -15.547 1 95.25 98 ARG B O 1
ATOM 2141 N N . PRO B 1 99 ? 5.453 -19.891 -16.625 1 91.31 99 PRO B N 1
ATOM 2142 C CA . PRO B 1 99 ? 4.863 -20.125 -17.938 1 91.31 99 PRO B CA 1
ATOM 2143 C C . PRO B 1 99 ? 4.305 -21.531 -18.109 1 91.31 99 PRO B C 1
ATOM 2145 O O . PRO B 1 99 ? 3.252 -21.719 -18.719 1 91.31 99 PRO B O 1
ATOM 2148 N N . GLU B 1 100 ? 4.914 -22.484 -17.578 1 86.69 100 GLU B N 1
ATOM 2149 C CA . GLU B 1 100 ? 4.52 -23.891 -17.75 1 86.69 100 GLU B CA 1
ATOM 2150 C C . GLU B 1 100 ? 3.195 -24.172 -17.047 1 86.69 100 GLU B C 1
ATOM 2152 O O . GLU B 1 100 ? 2.541 -25.172 -17.328 1 86.69 100 GLU B O 1
ATOM 2157 N N . ALA B 1 101 ? 2.891 -23.344 -16.109 1 88.12 101 ALA B N 1
ATOM 2158 C CA . ALA B 1 101 ? 1.67 -23.562 -15.336 1 88.12 101 ALA B CA 1
ATOM 2159 C C . ALA B 1 101 ? 0.568 -22.594 -15.758 1 88.12 101 ALA B C 1
ATOM 2161 O O . ALA B 1 101 ? -0.487 -22.531 -15.125 1 88.12 101 ALA B O 1
ATOM 2162 N N . ARG B 1 102 ? 0.927 -21.938 -16.797 1 78.12 102 ARG B N 1
ATOM 2163 C CA . ARG B 1 102 ? -0.084 -21 -17.266 1 78.12 102 ARG B CA 1
ATOM 2164 C C . ARG B 1 102 ? -1.242 -21.734 -17.938 1 78.12 102 ARG B C 1
ATOM 2166 O O . ARG B 1 102 ? -1.102 -22.891 -18.344 1 78.12 102 ARG B O 1
ATOM 2173 N N . ARG B 1 103 ? -2.477 -21.266 -17.844 1 74 103 ARG B N 1
ATOM 2174 C CA . ARG B 1 103 ? -3.707 -21.859 -18.359 1 74 103 ARG B CA 1
ATOM 2175 C C . ARG B 1 103 ? -4.273 -22.891 -17.406 1 74 103 ARG B C 1
ATOM 2177 O O . ARG B 1 103 ? -5.039 -23.766 -17.812 1 74 103 ARG B O 1
ATOM 2184 N N . CYS B 1 104 ? -3.746 -22.969 -16.281 1 78.62 104 CYS B N 1
ATOM 2185 C CA . CYS B 1 104 ? -4.266 -23.844 -15.242 1 78.62 104 CYS B CA 1
ATOM 2186 C C . CYS B 1 104 ? -4.957 -23.047 -14.141 1 78.62 104 CYS B C 1
ATOM 2188 O O . CYS B 1 104 ? -5.102 -23.516 -13.016 1 78.62 104 CYS B O 1
ATOM 2190 N N . ARG B 1 105 ? -5.223 -21.828 -14.406 1 87.56 105 ARG B N 1
ATOM 2191 C CA . ARG B 1 105 ? -5.949 -20.906 -13.539 1 87.56 105 ARG B CA 1
ATOM 2192 C C . ARG B 1 105 ? -5.188 -20.656 -12.242 1 87.56 105 ARG B C 1
ATOM 2194 O O . ARG B 1 105 ? -5.789 -20.469 -11.188 1 87.56 105 ARG B O 1
ATOM 2201 N N . VAL B 1 106 ? -3.912 -20.828 -12.273 1 92.62 106 VAL B N 1
ATOM 2202 C CA . VAL B 1 106 ? -3.072 -20.656 -11.094 1 92.62 106 VAL B CA 1
ATOM 2203 C C . VAL B 1 106 ? -3.203 -19.234 -10.562 1 92.62 106 VAL B C 1
ATOM 2205 O O . VAL B 1 106 ? -3.402 -19.016 -9.367 1 92.62 106 VAL B O 1
ATOM 2208 N N . GLY B 1 107 ? -3.133 -18.234 -11.43 1 93.5 107 GLY B N 1
ATOM 2209 C CA . GLY B 1 107 ? -3.281 -16.844 -11.047 1 93.5 107 GLY B CA 1
ATOM 2210 C C . GLY B 1 107 ? -4.625 -16.531 -10.414 1 93.5 107 GLY B C 1
ATOM 2211 O O . GLY B 1 107 ? -4.699 -15.836 -9.398 1 93.5 107 GLY B O 1
ATOM 2212 N N . GLN B 1 108 ? -5.625 -17.078 -11 1 92.94 108 GLN B N 1
ATOM 2213 C CA . GLN B 1 108 ? -6.973 -16.891 -10.469 1 92.94 108 GLN B CA 1
ATOM 2214 C C . GLN B 1 108 ? -7.109 -17.531 -9.086 1 92.94 108 GLN B C 1
ATOM 2216 O O . GLN B 1 108 ? -7.75 -16.953 -8.195 1 92.94 108 GLN B O 1
ATOM 2221 N N . ARG B 1 109 ? -6.566 -18.656 -8.898 1 94.88 109 ARG B N 1
ATOM 2222 C CA . ARG B 1 109 ? -6.617 -19.359 -7.613 1 94.88 109 ARG B CA 1
ATOM 2223 C C . ARG B 1 109 ? -5.871 -18.578 -6.539 1 94.88 109 ARG B C 1
ATOM 2225 O O . ARG B 1 109 ? -6.297 -18.531 -5.387 1 94.88 109 ARG B O 1
ATOM 2232 N N . LEU B 1 110 ? -4.75 -18.031 -6.902 1 97.19 110 LEU B N 1
ATOM 2233 C CA . LEU B 1 110 ? -4 -17.188 -5.977 1 97.19 110 LEU B CA 1
ATOM 2234 C C . LEU B 1 110 ? -4.84 -16 -5.527 1 97.19 110 LEU B C 1
ATOM 2236 O O . LEU B 1 110 ? -4.945 -15.719 -4.332 1 97.19 110 LEU B O 1
ATOM 2240 N N . LEU B 1 111 ? -5.461 -15.328 -6.465 1 97.19 111 LEU B N 1
ATOM 2241 C CA . LEU B 1 111 ? -6.293 -14.172 -6.152 1 97.19 111 LEU B CA 1
ATOM 2242 C C . LEU B 1 111 ? -7.52 -14.586 -5.348 1 97.19 111 LEU B C 1
ATOM 2244 O O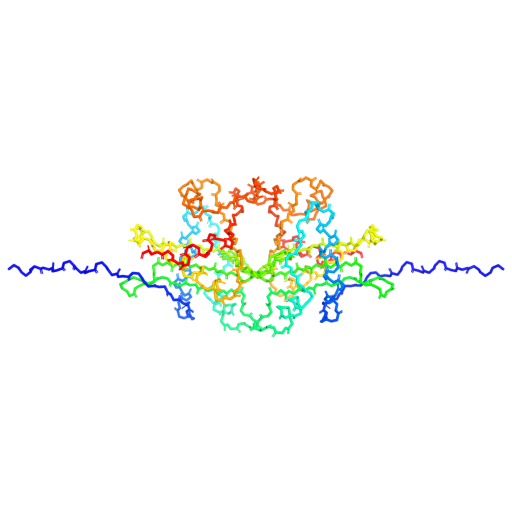 . LEU B 1 111 ? -7.965 -13.859 -4.461 1 97.19 111 LEU B O 1
ATOM 2248 N N . GLN B 1 112 ? -8.07 -15.719 -5.691 1 97.31 112 GLN B N 1
ATOM 2249 C CA . GLN B 1 112 ? -9.211 -16.219 -4.93 1 97.31 112 GLN B CA 1
ATOM 2250 C C . GLN B 1 112 ? -8.852 -16.438 -3.465 1 97.31 112 GLN B C 1
ATOM 2252 O O . GLN B 1 112 ? -9.586 -16.016 -2.568 1 97.31 112 GLN B O 1
ATOM 2257 N N . GLU B 1 113 ? -7.766 -17.078 -3.242 1 98 113 GLU B N 1
ATOM 2258 C CA . GLU B 1 113 ? -7.332 -17.297 -1.864 1 98 113 GLU B CA 1
ATOM 2259 C C . GLU B 1 113 ? -7.07 -15.977 -1.15 1 98 113 GLU B C 1
ATOM 2261 O O . GLU B 1 113 ? -7.383 -15.828 0.033 1 98 113 GLU B O 1
ATOM 2266 N N . LEU B 1 114 ? -6.48 -15.047 -1.854 1 98.56 114 LEU B N 1
ATOM 2267 C CA . LEU B 1 114 ? -6.289 -13.719 -1.288 1 98.56 114 LEU B CA 1
ATOM 2268 C C . LEU B 1 114 ? -7.625 -13.094 -0.898 1 98.56 114 LEU B C 1
ATOM 2270 O O . LEU B 1 114 ? -7.742 -12.484 0.168 1 98.56 114 LEU B O 1
ATOM 2274 N N . CYS B 1 115 ? -8.602 -13.211 -1.739 1 98.5 115 CYS B N 1
ATOM 2275 C CA . CYS B 1 115 ? -9.922 -12.656 -1.464 1 98.5 115 CYS B CA 1
ATOM 2276 C C . CYS B 1 115 ? -10.586 -13.383 -0.296 1 98.5 115 CYS B C 1
ATOM 2278 O O . CYS B 1 115 ? -11.273 -12.758 0.511 1 98.5 115 CYS B O 1
ATOM 2280 N N . ARG B 1 116 ? -10.406 -14.672 -0.206 1 98.38 116 ARG B N 1
ATOM 2281 C CA . ARG B 1 116 ? -10.898 -15.398 0.957 1 98.38 116 ARG B CA 1
ATOM 2282 C C . ARG B 1 116 ? -10.281 -14.867 2.242 1 98.38 116 ARG B C 1
ATOM 2284 O O . ARG B 1 116 ? -10.969 -14.695 3.25 1 98.38 116 ARG B O 1
ATOM 2291 N N . MET B 1 117 ? -9.023 -14.664 2.232 1 98.19 117 MET B N 1
ATOM 2292 C CA . MET B 1 117 ? -8.336 -14.055 3.367 1 98.19 117 MET B CA 1
ATOM 2293 C C . MET B 1 117 ? -8.914 -12.672 3.666 1 98.19 117 MET B C 1
ATOM 2295 O O . MET B 1 117 ? -9.094 -12.305 4.828 1 98.19 117 MET B O 1
ATOM 2299 N N . ALA B 1 118 ? -9.094 -11.914 2.609 1 98.31 118 ALA B N 1
ATOM 2300 C CA . ALA B 1 118 ? -9.656 -10.57 2.738 1 98.31 118 ALA B CA 1
ATOM 2301 C C . ALA B 1 118 ? -10.992 -10.609 3.479 1 98.31 118 ALA B C 1
ATOM 2303 O O . ALA B 1 118 ? -11.195 -9.852 4.434 1 98.31 118 ALA B O 1
ATOM 2304 N N . VAL B 1 119 ? -11.836 -11.461 3.064 1 98.06 119 VAL B N 1
ATOM 2305 C CA . VAL B 1 119 ? -13.148 -11.602 3.688 1 98.06 119 VAL B CA 1
ATOM 2306 C C . VAL B 1 119 ? -12.984 -11.961 5.164 1 98.06 119 VAL B C 1
ATOM 2308 O O . VAL B 1 119 ? -13.617 -11.352 6.031 1 98.06 119 VAL B O 1
ATOM 2311 N N . ARG B 1 120 ? -12.148 -12.859 5.48 1 97.31 120 ARG B N 1
ATOM 2312 C CA . ARG B 1 120 ? -11.938 -13.32 6.848 1 97.31 120 ARG B CA 1
ATOM 2313 C C . ARG B 1 120 ? -11.391 -12.203 7.727 1 97.31 120 ARG B C 1
ATOM 2315 O O . ARG B 1 120 ? -11.711 -12.125 8.914 1 97.31 120 ARG B O 1
ATOM 2322 N N . GLU B 1 121 ? -10.617 -11.352 7.113 1 96.31 121 GLU B N 1
ATOM 2323 C CA . GLU B 1 121 ? -9.922 -10.336 7.902 1 96.31 121 GLU B CA 1
ATOM 2324 C C . GLU B 1 121 ? -10.648 -8.992 7.828 1 96.31 121 GLU B C 1
ATOM 2326 O O . GLU B 1 121 ? -10.148 -7.984 8.344 1 96.31 121 GLU B O 1
ATOM 2331 N N . GLY B 1 122 ? -11.734 -8.93 7.152 1 96.31 122 GLY B N 1
ATOM 2332 C CA . GLY B 1 122 ? -12.5 -7.699 7.055 1 96.31 122 GLY B CA 1
ATOM 2333 C C . GLY B 1 122 ? -11.898 -6.699 6.082 1 96.31 122 GLY B C 1
ATOM 2334 O O . GLY B 1 122 ? -12.062 -5.488 6.254 1 96.31 122 GLY B O 1
ATOM 2335 N N . VAL B 1 123 ? -11.141 -7.172 5.152 1 97.75 123 VAL B N 1
ATOM 2336 C CA . VAL B 1 123 ? -10.547 -6.355 4.098 1 97.75 123 VAL B CA 1
ATOM 2337 C C . VAL B 1 123 ? -11.57 -6.098 2.998 1 97.75 123 VAL B C 1
ATOM 2339 O O . VAL B 1 123 ? -12.188 -7.031 2.482 1 97.75 123 VAL B O 1
ATOM 2342 N N . THR B 1 124 ? -11.672 -4.781 2.594 1 96.94 124 THR B N 1
ATOM 2343 C CA . THR B 1 124 ? -12.766 -4.449 1.687 1 96.94 124 THR B CA 1
ATOM 2344 C C . THR B 1 124 ? -12.227 -3.875 0.38 1 96.94 124 THR B C 1
ATOM 2346 O O . THR B 1 124 ? -13 -3.438 -0.476 1 96.94 124 THR B O 1
ATOM 2349 N N . ARG B 1 125 ? -10.992 -3.846 0.155 1 97.19 125 ARG B N 1
ATOM 2350 C CA . ARG B 1 125 ? -10.414 -3.459 -1.13 1 97.19 125 ARG B CA 1
ATOM 2351 C C . ARG B 1 125 ? -9.055 -4.109 -1.34 1 97.19 125 ARG B C 1
ATOM 2353 O O . ARG B 1 125 ? -8.336 -4.375 -0.376 1 97.19 125 ARG B O 1
ATOM 2360 N N . VAL B 1 126 ? -8.766 -4.438 -2.502 1 98.56 126 VAL B N 1
ATOM 2361 C CA . VAL B 1 126 ? -7.48 -4.957 -2.955 1 98.56 126 VAL B CA 1
ATOM 2362 C C . VAL B 1 126 ? -6.957 -4.098 -4.105 1 98.56 126 VAL B C 1
ATOM 2364 O O . VAL B 1 126 ? -7.629 -3.934 -5.121 1 98.56 126 VAL B O 1
ATOM 2367 N N . ASP B 1 127 ? -5.785 -3.518 -3.895 1 98.44 127 ASP B N 1
ATOM 2368 C CA . ASP B 1 127 ? -5.18 -2.623 -4.875 1 98.44 127 ASP B CA 1
ATOM 2369 C C . ASP B 1 127 ? -3.914 -3.238 -5.469 1 98.44 127 ASP B C 1
ATOM 2371 O O . ASP B 1 127 ? -3.266 -4.074 -4.836 1 98.44 127 ASP B O 1
ATOM 2375 N N . TRP B 1 128 ? -3.562 -2.936 -6.66 1 98.12 128 TRP B N 1
ATOM 2376 C CA . TRP B 1 128 ? -2.307 -3.32 -7.293 1 98.12 128 TRP B CA 1
ATOM 2377 C C . TRP B 1 128 ? -2.004 -2.426 -8.492 1 98.12 128 TRP B C 1
ATOM 2379 O O . TRP B 1 128 ? -2.836 -1.609 -8.891 1 98.12 128 TRP B O 1
ATOM 2389 N N . HIS B 1 129 ? -0.77 -2.5 -8.977 1 97.19 129 HIS B N 1
ATOM 2390 C CA . HIS B 1 129 ? -0.386 -1.864 -10.234 1 97.19 129 HIS B CA 1
ATOM 2391 C C . HIS B 1 129 ? -0.22 -2.895 -11.344 1 97.19 129 HIS B C 1
ATOM 2393 O O . HIS B 1 129 ? 0.134 -4.047 -11.086 1 97.19 129 HIS B O 1
ATOM 2399 N N . VAL B 1 130 ? -0.475 -2.473 -12.508 1 96.12 130 VAL B N 1
ATOM 2400 C CA . VAL B 1 130 ? -0.281 -3.303 -13.695 1 96.12 130 VAL B CA 1
ATOM 2401 C C . VAL B 1 130 ? 0.22 -2.441 -14.852 1 96.12 130 VAL B C 1
ATOM 2403 O O . VAL B 1 130 ? -0.129 -1.263 -14.953 1 96.12 130 VAL B O 1
ATOM 2406 N N . LEU B 1 131 ? 1.051 -3.041 -15.703 1 94.81 131 LEU B N 1
ATOM 2407 C CA . LEU B 1 131 ? 1.477 -2.318 -16.891 1 94.81 131 LEU B CA 1
ATOM 2408 C C . LEU B 1 131 ? 0.293 -2.049 -17.812 1 94.81 131 LEU B C 1
ATOM 2410 O O . LEU B 1 131 ? -0.459 -2.967 -18.156 1 94.81 131 LEU B O 1
ATOM 2414 N N . GLU B 1 132 ? 0.176 -0.821 -18.25 1 95.19 132 GLU B N 1
ATOM 2415 C CA . GLU B 1 132 ? -0.924 -0.454 -19.141 1 95.19 132 GLU B CA 1
ATOM 2416 C C . GLU B 1 132 ? -0.837 -1.202 -20.469 1 95.19 132 GLU B C 1
ATOM 2418 O O . GLU B 1 132 ? -1.847 -1.387 -21.141 1 95.19 132 GLU B O 1
ATOM 2423 N N . SER B 1 133 ? 0.37 -1.584 -20.859 1 93.62 133 SER B N 1
ATOM 2424 C CA . SER B 1 133 ? 0.59 -2.275 -22.125 1 93.62 133 SER B CA 1
ATOM 2425 C C . SER B 1 133 ? 0.237 -3.756 -22.016 1 93.62 133 SER B C 1
ATOM 2427 O O . SER B 1 133 ? 0.19 -4.465 -23.016 1 93.62 133 SER B O 1
ATOM 2429 N N . ASN B 1 134 ? 0.031 -4.199 -20.797 1 92.56 134 ASN B N 1
ATOM 2430 C CA . ASN B 1 134 ? -0.322 -5.598 -20.578 1 92.56 134 ASN B CA 1
ATOM 2431 C C . ASN B 1 134 ? -1.807 -5.848 -20.828 1 92.56 134 ASN B C 1
ATOM 2433 O O . ASN B 1 134 ? -2.561 -6.109 -19.891 1 92.56 134 ASN B O 1
ATOM 2437 N N . ALA B 1 135 ? -2.229 -5.949 -22.062 1 93.19 135 ALA B N 1
ATOM 2438 C CA . ALA B 1 135 ? -3.631 -6.008 -22.469 1 93.19 135 ALA B CA 1
ATOM 2439 C C . ALA B 1 135 ? -4.305 -7.27 -21.922 1 93.19 135 ALA B C 1
ATOM 2441 O O . ALA B 1 135 ? -5.418 -7.207 -21.406 1 93.19 135 ALA B O 1
ATOM 2442 N N . PRO B 1 136 ? -3.674 -8.367 -22.031 1 89.5 136 PRO B N 1
ATOM 2443 C CA . PRO B 1 136 ? -4.312 -9.57 -21.484 1 89.5 136 PRO B CA 1
ATOM 2444 C C . PRO B 1 136 ? -4.617 -9.461 -20 1 89.5 136 PRO B C 1
ATOM 2446 O O . PRO B 1 136 ? -5.703 -9.844 -19.562 1 89.5 136 PRO B O 1
ATOM 2449 N N . ALA B 1 137 ? -3.646 -8.953 -19.25 1 90.94 137 ALA B N 1
ATOM 2450 C CA . ALA B 1 137 ? -3.859 -8.789 -17.812 1 90.94 137 ALA B CA 1
ATOM 2451 C C . ALA B 1 137 ? -4.996 -7.812 -17.531 1 90.94 137 ALA B C 1
ATOM 2453 O O . ALA B 1 137 ? -5.855 -8.078 -16.688 1 90.94 137 ALA B O 1
ATOM 2454 N N . LEU B 1 138 ? -5.012 -6.73 -18.203 1 94.81 138 LEU B N 1
ATOM 2455 C CA . LEU B 1 138 ? -6.055 -5.723 -18.016 1 94.81 138 LEU B CA 1
ATOM 2456 C C . LEU B 1 138 ? -7.43 -6.305 -18.312 1 94.81 138 LEU B C 1
ATOM 2458 O O . LEU B 1 138 ? -8.391 -6.035 -17.594 1 94.81 138 LEU B O 1
ATOM 2462 N N . GLY B 1 139 ? -7.516 -7.047 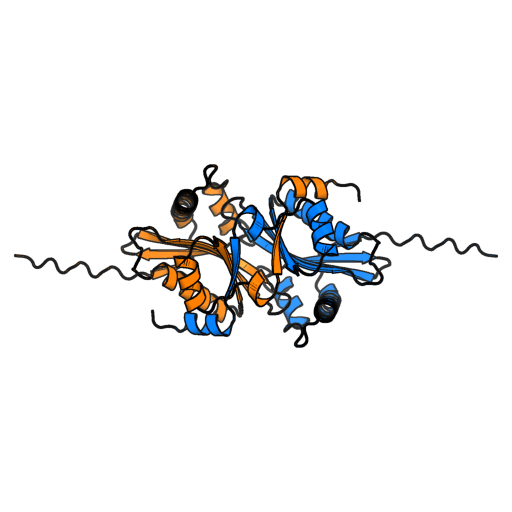-19.422 1 93.69 139 GLY B N 1
ATOM 2463 C CA . GLY B 1 139 ? -8.766 -7.723 -19.734 1 93.69 139 GLY B CA 1
ATOM 2464 C C . GLY B 1 139 ? -9.219 -8.672 -18.641 1 93.69 139 GLY B C 1
ATOM 2465 O O . GLY B 1 139 ? -10.391 -8.688 -18.266 1 93.69 139 GLY B O 1
ATOM 2466 N N . PHE B 1 140 ? -8.289 -9.43 -18.141 1 91.69 140 PHE B N 1
ATOM 2467 C CA . PHE B 1 140 ? -8.547 -10.352 -17.031 1 91.69 140 PHE B CA 1
ATOM 2468 C C . PHE B 1 140 ? -9.062 -9.602 -15.812 1 91.69 140 PHE B C 1
ATOM 2470 O O . PHE B 1 140 ? -10.07 -9.977 -15.219 1 91.69 140 PHE B O 1
ATOM 2477 N N . TYR B 1 141 ? -8.422 -8.469 -15.375 1 95.62 141 TYR B N 1
ATOM 2478 C CA . TYR B 1 141 ? -8.773 -7.711 -14.18 1 95.62 141 TYR B CA 1
ATOM 2479 C C . TYR B 1 141 ? -10.117 -7.012 -14.359 1 95.62 141 TYR B C 1
ATOM 2481 O O . TYR B 1 141 ? -10.898 -6.898 -13.414 1 95.62 141 TYR B O 1
ATOM 2489 N N . ARG B 1 142 ? -10.359 -6.574 -15.523 1 95 142 ARG B N 1
ATOM 2490 C CA . ARG B 1 142 ? -11.664 -5.973 -15.805 1 95 142 ARG B CA 1
ATOM 2491 C C . ARG B 1 142 ? -12.789 -6.984 -15.617 1 95 142 ARG B C 1
ATOM 2493 O O . ARG B 1 142 ? -13.836 -6.656 -15.062 1 95 142 ARG B O 1
ATOM 2500 N N . ARG B 1 143 ? -12.555 -8.188 -16.094 1 93.62 143 ARG B N 1
ATOM 2501 C CA . ARG B 1 143 ? -13.547 -9.242 -15.945 1 93.62 143 ARG B CA 1
ATOM 2502 C C . ARG B 1 143 ? -13.781 -9.57 -14.469 1 93.62 143 ARG B C 1
ATOM 2504 O O . ARG B 1 143 ? -14.891 -9.945 -14.086 1 93.62 143 ARG B O 1
ATOM 2511 N N . LEU B 1 144 ? -12.797 -9.406 -13.656 1 94.06 144 LEU B N 1
ATOM 2512 C CA . LEU B 1 144 ? -12.906 -9.625 -12.219 1 94.06 144 LEU B CA 1
ATOM 2513 C C . LEU B 1 144 ? -13.664 -8.484 -11.555 1 94.06 144 LEU B C 1
ATOM 2515 O O . LEU B 1 144 ? -14.047 -8.594 -10.383 1 94.06 144 LEU B O 1
ATOM 2519 N N . GLY B 1 145 ? -13.828 -7.367 -12.266 1 96.62 145 GLY B N 1
ATOM 2520 C CA . GLY B 1 145 ? -14.539 -6.223 -11.727 1 96.62 145 GLY B CA 1
ATOM 2521 C C . GLY B 1 145 ? -13.617 -5.141 -11.188 1 96.62 145 GLY B C 1
ATOM 2522 O O . GLY B 1 145 ? -14.062 -4.215 -10.508 1 96.62 145 GLY B O 1
ATOM 2523 N N . ALA B 1 146 ? -12.344 -5.301 -11.453 1 97.81 146 ALA B N 1
ATOM 2524 C CA . ALA B 1 146 ? -11.391 -4.285 -11.008 1 97.81 146 ALA B CA 1
ATOM 2525 C C . ALA B 1 146 ? -11.539 -3.002 -11.828 1 97.81 146 ALA B C 1
ATOM 2527 O O . ALA B 1 146 ? -11.914 -3.047 -13 1 97.81 146 ALA B O 1
ATOM 2528 N N . ARG B 1 147 ? -11.266 -1.896 -11.203 1 97.5 147 ARG B N 1
ATOM 2529 C CA . ARG B 1 147 ? -11.344 -0.621 -11.906 1 97.5 147 ARG B CA 1
ATOM 2530 C C . ARG B 1 147 ? -10 0.104 -11.875 1 97.5 147 ARG B C 1
ATOM 2532 O O . ARG B 1 147 ? -9.195 -0.113 -10.969 1 97.5 147 ARG B O 1
ATOM 2539 N N . ASP B 1 148 ? -9.773 0.938 -12.852 1 97.88 148 ASP B N 1
ATOM 2540 C CA . ASP B 1 148 ? -8.625 1.836 -12.938 1 97.88 148 ASP B CA 1
ATOM 2541 C C . ASP B 1 148 ? -8.867 3.115 -12.133 1 97.88 148 ASP B C 1
ATOM 2543 O O . ASP B 1 148 ? -9.766 3.893 -12.453 1 97.88 148 ASP B O 1
ATOM 2547 N N . LEU B 1 149 ? -8.016 3.412 -11.156 1 97.5 149 LEU B N 1
ATOM 2548 C CA . LEU B 1 149 ? -8.25 4.496 -10.211 1 97.5 149 LEU B CA 1
ATOM 2549 C C . LEU B 1 149 ? -8.141 5.852 -10.891 1 97.5 149 LEU B C 1
ATOM 2551 O O . LEU B 1 149 ? -8.828 6.805 -10.508 1 97.5 149 LEU B O 1
ATOM 2555 N N . ARG B 1 150 ? -7.277 5.941 -11.867 1 96.75 150 ARG B N 1
ATOM 2556 C CA . ARG B 1 150 ? -7.172 7.203 -12.594 1 96.75 150 ARG B CA 1
ATOM 2557 C C . ARG B 1 150 ? -8.43 7.477 -13.406 1 96.75 150 ARG B C 1
ATOM 2559 O O . ARG B 1 150 ? -8.914 8.609 -13.453 1 96.75 150 ARG B O 1
ATOM 2566 N N . VAL B 1 151 ? -8.961 6.457 -13.984 1 96.06 151 VAL B N 1
ATOM 2567 C CA . VAL B 1 151 ? -10.156 6.578 -14.812 1 96.06 151 VAL B CA 1
ATOM 2568 C C . VAL B 1 151 ? -11.383 6.785 -13.922 1 96.06 151 VAL B C 1
ATOM 2570 O O . VAL B 1 151 ? -12.203 7.668 -14.188 1 96.06 151 VAL B O 1
ATOM 2573 N N . SER B 1 152 ? -11.523 6.09 -12.883 1 95.5 152 SER B N 1
ATOM 2574 C CA . SER B 1 152 ? -12.75 6.07 -12.086 1 95.5 152 SER B CA 1
ATOM 2575 C C . SER B 1 152 ? -12.781 7.23 -11.094 1 95.5 152 SER B C 1
ATOM 2577 O O . SER B 1 152 ? -13.859 7.703 -10.727 1 95.5 152 SER B O 1
ATOM 2579 N N . GLU B 1 153 ? -11.594 7.727 -10.602 1 93.81 153 GLU B N 1
ATOM 2580 C CA . GLU B 1 153 ? -11.586 8.68 -9.5 1 93.81 153 GLU B CA 1
ATOM 2581 C C . GLU B 1 153 ? -10.633 9.844 -9.781 1 93.81 153 GLU B C 1
ATOM 2583 O O . GLU B 1 153 ? -10.539 10.781 -8.984 1 93.81 153 GLU B O 1
ATOM 2588 N N . GLY B 1 154 ? -9.945 9.773 -10.883 1 95.62 154 GLY B N 1
ATOM 2589 C CA . GLY B 1 154 ? -9 10.836 -11.203 1 95.62 154 GLY B CA 1
ATOM 2590 C C . GLY B 1 154 ? -7.793 10.859 -10.289 1 95.62 154 GLY B C 1
ATOM 2591 O O . GLY B 1 154 ? -7.285 11.93 -9.953 1 95.62 154 GLY B O 1
ATOM 2592 N N . ARG B 1 155 ? -7.363 9.695 -9.859 1 96.12 155 ARG B N 1
ATOM 2593 C CA . ARG B 1 155 ? -6.242 9.625 -8.93 1 96.12 155 ARG B CA 1
ATOM 2594 C C . ARG B 1 155 ? -4.957 9.242 -9.656 1 96.12 155 ARG B C 1
ATOM 2596 O O . ARG B 1 155 ? -4.914 8.242 -10.383 1 96.12 155 ARG B O 1
ATOM 2603 N N . ALA B 1 156 ? -3.982 10.039 -9.469 1 97.38 156 ALA B N 1
ATOM 2604 C CA . ALA B 1 156 ? -2.645 9.711 -9.953 1 97.38 156 ALA B CA 1
ATOM 2605 C C . ALA B 1 156 ? -1.819 9.031 -8.867 1 97.38 156 ALA B C 1
ATOM 2607 O O . ALA B 1 156 ? -1.884 9.422 -7.695 1 97.38 156 ALA B O 1
ATOM 2608 N N . ALA B 1 157 ? -1.07 8.008 -9.242 1 98 157 ALA B N 1
ATOM 2609 C CA . ALA B 1 157 ? -0.136 7.344 -8.336 1 98 157 ALA B CA 1
ATOM 2610 C C . ALA B 1 157 ? 1.242 7.996 -8.391 1 98 157 ALA B C 1
ATOM 2612 O O . ALA B 1 157 ? 1.876 8.023 -9.453 1 98 157 ALA B O 1
ATOM 2613 N N . MET B 1 158 ? 1.692 8.508 -7.262 1 98.38 158 MET B N 1
ATOM 2614 C CA . MET B 1 158 ? 2.973 9.203 -7.168 1 98.38 158 MET B CA 1
ATOM 2615 C C . MET B 1 158 ? 3.986 8.375 -6.387 1 98.38 158 MET B C 1
ATOM 2617 O O . MET B 1 158 ? 3.609 7.566 -5.539 1 98.38 158 MET B O 1
ATOM 2621 N N . ARG B 1 159 ? 5.301 8.602 -6.746 1 98.44 159 ARG B N 1
ATOM 2622 C CA . ARG B 1 159 ? 6.379 7.941 -6.027 1 98.44 159 ARG B CA 1
ATOM 2623 C C . ARG B 1 159 ? 7.539 8.898 -5.766 1 98.44 159 ARG B C 1
ATOM 2625 O O . ARG B 1 159 ? 7.914 9.68 -6.645 1 98.44 159 ARG B O 1
ATOM 2632 N N . LEU B 1 160 ? 7.98 8.945 -4.566 1 98.38 160 LEU B N 1
ATOM 2633 C CA . LEU B 1 160 ? 9.242 9.57 -4.184 1 98.38 160 LEU B CA 1
ATOM 2634 C C . LEU B 1 160 ? 10.336 8.523 -4 1 98.38 160 LEU B C 1
ATOM 2636 O O . LEU B 1 160 ? 10.211 7.629 -3.162 1 98.38 160 LEU B O 1
ATOM 2640 N N . ASP B 1 161 ? 11.453 8.617 -4.766 1 97.69 161 ASP B N 1
ATOM 2641 C CA . ASP B 1 161 ? 12.516 7.613 -4.75 1 97.69 161 ASP B CA 1
ATOM 2642 C C . ASP B 1 161 ? 13.586 7.957 -3.715 1 97.69 161 ASP B C 1
ATOM 2644 O O . ASP B 1 161 ? 13.57 9.047 -3.139 1 97.69 161 ASP B O 1
ATOM 2648 N N . ALA B 1 162 ? 14.492 7.031 -3.549 1 97.44 162 ALA B N 1
ATOM 2649 C CA . ALA B 1 162 ? 15.438 7.016 -2.438 1 97.44 162 ALA B CA 1
ATOM 2650 C C . ALA B 1 162 ? 16.25 8.312 -2.389 1 97.44 162 ALA B C 1
ATOM 2652 O O . ALA B 1 162 ? 16.406 8.906 -1.321 1 97.44 162 ALA B O 1
ATOM 2653 N N . PRO B 1 163 ? 16.781 8.82 -3.504 1 97.5 163 PRO B N 1
ATOM 2654 C CA . PRO B 1 163 ? 17.578 10.039 -3.402 1 97.5 163 PRO B CA 1
ATOM 2655 C C . PRO B 1 163 ? 16.781 11.227 -2.881 1 97.5 163 PRO B C 1
ATOM 2657 O O . PRO B 1 163 ? 17.297 12.039 -2.104 1 97.5 163 PRO B O 1
ATOM 2660 N N . HIS B 1 164 ? 15.57 11.336 -3.312 1 97.81 164 HIS B N 1
ATOM 2661 C CA . HIS B 1 164 ? 14.734 12.453 -2.885 1 97.81 164 HIS B CA 1
ATOM 2662 C C . HIS B 1 164 ? 14.266 12.266 -1.445 1 97.81 164 HIS B C 1
ATOM 2664 O O . HIS B 1 164 ? 14.086 13.25 -0.718 1 97.81 164 HIS B O 1
ATOM 2670 N N . ILE B 1 165 ? 14.047 10.992 -1.028 1 98.25 165 ILE B N 1
ATOM 2671 C CA . ILE B 1 165 ? 13.742 10.695 0.367 1 98.25 165 ILE B CA 1
ATOM 2672 C C . ILE B 1 165 ? 14.883 11.188 1.257 1 98.25 165 ILE B C 1
ATOM 2674 O O . ILE B 1 165 ? 14.648 11.867 2.256 1 98.25 165 ILE B O 1
ATOM 2678 N N . GLN B 1 166 ? 16.094 10.859 0.873 1 97.81 166 GLN B N 1
ATOM 2679 C CA . GLN B 1 166 ? 17.266 11.273 1.637 1 97.81 166 GLN B CA 1
ATOM 2680 C C . GLN B 1 166 ? 17.391 12.789 1.666 1 97.81 166 GLN B C 1
ATOM 2682 O O . GLN B 1 166 ? 17.688 13.375 2.709 1 97.81 166 GLN B O 1
ATOM 2687 N N . GLU B 1 167 ? 17.172 13.414 0.551 1 97.19 167 GLU B N 1
ATOM 2688 C CA . GLU B 1 167 ? 17.266 14.867 0.454 1 97.19 167 GLU B CA 1
ATOM 2689 C C . GLU B 1 167 ? 16.266 15.547 1.383 1 97.19 167 GLU B C 1
ATOM 2691 O O . GLU B 1 167 ? 16.609 16.484 2.109 1 97.19 167 GLU B O 1
ATOM 2696 N N . LEU B 1 168 ? 15.016 15.094 1.321 1 96.44 168 LEU B N 1
ATOM 2697 C CA . LEU B 1 168 ? 13.977 15.695 2.158 1 96.44 168 LEU B CA 1
ATOM 2698 C C . LEU B 1 168 ? 14.258 15.438 3.635 1 96.44 168 LEU B C 1
ATOM 2700 O O . LEU B 1 168 ? 14.039 16.312 4.473 1 96.44 168 LEU B O 1
ATOM 2704 N N . ALA B 1 169 ? 14.719 14.227 3.977 1 96.81 169 ALA B N 1
ATOM 2705 C CA . ALA B 1 169 ? 15.039 13.867 5.355 1 96.81 169 ALA B CA 1
ATOM 2706 C C . ALA B 1 169 ? 16.094 14.812 5.934 1 96.81 169 ALA B C 1
ATOM 2708 O O . ALA B 1 169 ? 16.062 15.133 7.125 1 96.81 169 ALA B O 1
ATOM 2709 N N . LEU B 1 170 ? 16.938 15.266 5.102 1 93.69 170 LEU B N 1
ATOM 2710 C CA . LEU B 1 170 ? 18.078 16.047 5.551 1 93.69 170 LEU B CA 1
ATOM 2711 C C . LEU B 1 170 ? 17.828 17.547 5.352 1 93.69 170 LEU B C 1
ATOM 2713 O O . LEU B 1 170 ? 18.641 18.375 5.781 1 93.69 170 LEU B O 1
ATOM 2717 N N . SER B 1 171 ? 16.781 17.844 4.668 1 90.12 171 SER B N 1
ATOM 2718 C CA . SER B 1 171 ? 16.516 19.25 4.332 1 90.12 171 SER B CA 1
ATOM 2719 C C . SER B 1 171 ? 16.312 20.078 5.59 1 90.12 171 SER B C 1
ATOM 2721 O O . SER B 1 171 ? 15.844 19.578 6.613 1 90.12 171 SER B O 1
ATOM 2723 N N . ASP B 1 172 ? 16.688 21.344 5.516 1 83.75 172 ASP B N 1
ATOM 2724 C CA . ASP B 1 172 ? 16.469 22.297 6.602 1 83.75 172 ASP B CA 1
ATOM 2725 C C . ASP B 1 172 ? 15.141 23.016 6.43 1 83.75 172 ASP B C 1
ATOM 2727 O O . ASP B 1 172 ? 14.969 23.797 5.496 1 83.75 172 ASP B O 1
ATOM 2731 N N . LEU B 1 173 ? 14.18 22.5 6.906 1 72.5 173 LEU B N 1
ATOM 2732 C CA . LEU B 1 173 ? 12.891 23.172 6.824 1 72.5 173 LEU B CA 1
ATOM 2733 C C . LEU B 1 173 ? 12.719 24.156 7.98 1 72.5 173 LEU B C 1
ATOM 2735 O O . LEU B 1 173 ? 13.266 23.953 9.062 1 72.5 173 LEU B O 1
#

Sequence (346 aa):
MSSSEPTPAAAVSVRPATRADMQHVYDMIHELAEYEGMPDGPRLSVDDLVRDGFDTSPPWFFVLVAERGGAVVGHALCNRAYSSWTRRAFYVEDLYVRPEARRCRVGQRLLQELCRMAVREGVTRVDWHVLESNAPALGFYRRLGARDLRVSEGRAAMRLDAPHIQELALSDLMSSSEPTPAAAVSVRPATRADMQHVYDMIHELAEYEGMPDGPRLSVDDLVRDGFDTSPPWFFVLVAERGGAVVGHALCNRAYSSWTRRAFYVEDLYVRPEARRCRVGQRLLQELCRMAVREGVTRVDWHVLESNAPALGFYRRLGARDLRVSEGRAAMRLDAPHIQELALSDL

Foldseek 3Di:
DPPPPPPPFFDKDKDWDDLVCLVVVVVQQQ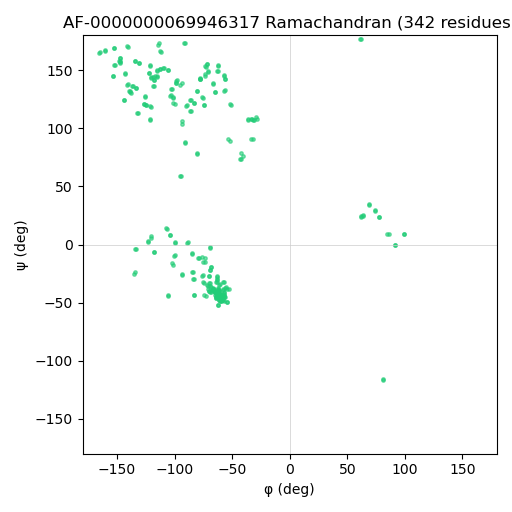VVCVVVPPVVGDPDDSVRCSCQQPVDVPHQWTKMFMDGPRDTFWMWIKGWDADPVQGTEMETEDTGGHPVCPPVCNSVVNVVVVVVVCVVVVHDYYHYDDDPPCVVVVVVCVVVVDDDCCVPPVDDDDDDDDVVVVCVVPDDD/DPPPPPPPFFDKDKDWDDLVCLVVVVVQQQVVCVVVVPVVGDPDDSVRCSCQAPVDVPHQWTKMFMDGPRDTFWMWIKGWDADPVQGTEMETEDTGGHPVCPPVCNSVNNVVVVVVVCVVVVHDYYHYDDDPVPVVVVVVCVVVVDDDCCVPPVDDDDDDDDVVVVCVVPDDD

pLDDT: mean 92.12, std 11.46, range [43.19, 98.75]

Nearest PDB structures (foldseek):
  2q4v-assembly1_A  TM=9.301E-01  e=1.220E-15  Homo sapiens
  2g3t-assembly1_A  TM=9.407E-01  e=3.614E-15  Homo sapiens
  2q4v-assembly1_B  TM=8.873E-01  e=4.988E-16  Homo sapiens
  2b3v-assembly1_A  TM=8.842E-01  e=1.908E-15  Homo sapiens
  2b5g-assembly1_B  TM=9.116E-01  e=1.571E-14  unclassified